Protein AF-A0A7V3D6P1-F1 (afdb_monomer)

Solvent-accessible surface area (backbone atoms only — not comparable to full-atom values): 13421 Å² total; per-residue (Å²): 110,69,69,57,53,63,69,43,57,87,46,72,88,55,83,87,69,84,83,66,60,46,72,56,46,53,63,72,48,73,81,54,63,76,86,50,45,69,58,51,51,50,52,36,54,48,43,64,35,36,67,68,65,96,80,64,100,74,73,74,73,59,71,78,72,65,55,45,61,53,47,33,51,53,51,48,52,32,47,47,63,59,44,69,91,37,98,56,47,48,73,42,71,53,51,77,42,77,76,58,80,91,53,90,90,60,83,78,47,75,49,65,49,51,28,42,34,22,50,78,88,41,55,47,36,39,36,41,58,46,74,52,76,56,78,99,36,92,71,51,69,70,59,52,55,54,51,47,54,49,25,68,73,61,66,25,39,28,35,35,43,37,25,62,31,74,52,74,45,78,48,79,45,72,49,93,89,47,85,35,35,41,31,43,30,30,41,22,76,54,77,61,69,64,64,28,52,53,39,38,50,52,52,20,60,59,65,73,51,76,82,81,64,83,84,76,74,76,81,87,82,85,85,134

Mean predicted aligned error: 11.84 Å

Structure (mmCIF, N/CA/C/O backbone):
data_AF-A0A7V3D6P1-F1
#
_entry.id   AF-A0A7V3D6P1-F1
#
loop_
_atom_site.group_PDB
_atom_site.id
_atom_site.type_symbol
_atom_site.label_atom_id
_atom_site.label_alt_id
_atom_site.label_comp_id
_atom_site.label_asym_id
_atom_site.label_entity_id
_atom_site.label_seq_id
_atom_site.pdbx_PDB_ins_code
_atom_site.Cartn_x
_atom_site.Cartn_y
_atom_site.Cartn_z
_atom_site.occupancy
_atom_site.B_iso_or_equiv
_atom_site.auth_seq_id
_atom_site.auth_comp_id
_atom_site.auth_asym_id
_atom_site.auth_atom_id
_atom_site.pdbx_PDB_model_num
ATOM 1 N N . ARG A 1 1 ? 21.239 -10.918 -24.068 1.00 58.06 1 ARG A N 1
ATOM 2 C CA . ARG A 1 1 ? 22.356 -10.525 -24.970 1.00 58.06 1 ARG A CA 1
ATOM 3 C C . ARG A 1 1 ? 21.959 -10.557 -26.449 1.00 58.06 1 ARG A C 1
ATOM 5 O O . ARG A 1 1 ? 22.141 -9.533 -27.083 1.00 58.06 1 ARG A O 1
ATOM 12 N N . ALA A 1 2 ? 21.394 -11.646 -26.990 1.00 73.62 2 ALA A N 1
ATOM 13 C CA . ALA A 1 2 ? 20.965 -11.701 -28.401 1.00 73.62 2 ALA A CA 1
ATOM 14 C C . ALA A 1 2 ? 19.900 -10.644 -28.762 1.00 73.62 2 ALA A C 1
ATOM 16 O O . ALA A 1 2 ? 20.116 -9.859 -29.675 1.00 73.62 2 ALA A O 1
ATOM 17 N N . ALA A 1 3 ? 18.832 -10.535 -27.962 1.00 77.00 3 ALA A N 1
ATOM 18 C CA . ALA A 1 3 ? 17.776 -9.538 -28.178 1.00 77.00 3 ALA A CA 1
ATOM 19 C C . ALA A 1 3 ? 18.286 -8.082 -28.147 1.00 77.00 3 ALA A C 1
ATOM 21 O O . ALA A 1 3 ? 17.837 -7.254 -28.927 1.00 77.00 3 ALA A O 1
ATOM 22 N N . LEU A 1 4 ? 19.263 -7.779 -27.281 1.00 75.56 4 LEU A N 1
ATOM 23 C CA . LEU A 1 4 ? 19.874 -6.447 -27.214 1.00 75.56 4 LEU A CA 1
ATOM 24 C C . LEU A 1 4 ? 20.686 -6.140 -28.478 1.00 75.56 4 LEU A C 1
ATOM 26 O O . LEU A 1 4 ? 20.602 -5.035 -28.988 1.00 75.56 4 LEU A O 1
ATOM 30 N N . ARG A 1 5 ? 21.446 -7.111 -29.002 1.00 78.00 5 ARG A N 1
ATOM 31 C CA . ARG A 1 5 ? 22.180 -6.922 -30.263 1.00 78.00 5 ARG A CA 1
ATOM 32 C C . ARG A 1 5 ? 21.230 -6.669 -31.427 1.00 78.00 5 ARG A C 1
ATOM 34 O O . ARG A 1 5 ? 21.458 -5.737 -32.179 1.00 78.00 5 ARG A O 1
ATOM 41 N N . GLN A 1 6 ? 20.151 -7.443 -31.515 1.00 82.56 6 GLN A N 1
ATOM 42 C CA . GLN A 1 6 ? 19.133 -7.265 -32.549 1.00 82.56 6 GLN A CA 1
ATOM 43 C C . GLN A 1 6 ? 18.462 -5.885 -32.463 1.00 82.56 6 GLN A C 1
ATOM 45 O O . GLN A 1 6 ? 18.270 -5.229 -33.478 1.00 82.56 6 GLN A O 1
ATOM 50 N N . ALA A 1 7 ? 18.164 -5.406 -31.252 1.00 82.75 7 ALA A N 1
ATOM 51 C CA . ALA A 1 7 ? 17.604 -4.070 -31.047 1.00 82.75 7 ALA A CA 1
ATOM 52 C C . ALA A 1 7 ? 18.584 -2.928 -31.387 1.00 82.75 7 ALA A C 1
ATOM 54 O O . ALA A 1 7 ? 18.141 -1.810 -31.630 1.00 82.75 7 ALA A O 1
ATOM 55 N N . LEU A 1 8 ? 19.896 -3.195 -31.400 1.00 84.31 8 LEU A N 1
ATOM 56 C CA . LEU A 1 8 ? 20.939 -2.216 -31.719 1.00 84.31 8 LEU A CA 1
ATOM 57 C C . LEU A 1 8 ? 21.302 -2.168 -33.211 1.00 84.31 8 LEU A C 1
ATOM 59 O O . LEU A 1 8 ? 21.922 -1.196 -33.631 1.00 84.31 8 LEU A O 1
ATOM 63 N N . GLU A 1 9 ? 20.916 -3.158 -34.023 1.00 86.44 9 GLU A N 1
ATOM 64 C CA . GLU A 1 9 ? 21.215 -3.159 -35.467 1.00 86.44 9 GLU A CA 1
ATOM 65 C C . GLU A 1 9 ? 20.727 -1.902 -36.213 1.00 86.44 9 GLU A C 1
ATOM 67 O O . GLU A 1 9 ? 21.503 -1.345 -36.997 1.00 86.44 9 GLU A O 1
ATOM 72 N N . PRO A 1 10 ? 19.515 -1.372 -35.946 1.00 88.94 10 PRO A N 1
ATOM 73 C CA . PRO A 1 10 ? 19.055 -0.135 -36.580 1.00 88.94 10 PRO A CA 1
ATOM 74 C C . PRO A 1 10 ? 19.874 1.105 -36.190 1.00 88.94 10 PRO A C 1
ATOM 76 O O . PRO A 1 10 ? 19.789 2.132 -36.856 1.00 88.94 10 PRO A O 1
ATOM 79 N N . PHE A 1 11 ? 20.670 1.024 -35.119 1.00 84.12 11 PHE A N 1
ATOM 80 C CA . PHE A 1 11 ? 21.465 2.128 -34.578 1.00 84.12 11 PHE A CA 1
ATOM 81 C C . PHE A 1 11 ? 22.937 2.070 -35.007 1.00 84.12 11 PHE A C 1
ATOM 83 O O . PHE A 1 11 ? 23.758 2.813 -34.481 1.00 84.12 11 PHE A O 1
ATOM 90 N N . THR A 1 12 ? 23.295 1.222 -35.973 1.00 84.69 12 THR A N 1
ATOM 91 C CA . THR A 1 12 ? 24.681 1.079 -36.464 1.00 84.69 12 THR A CA 1
ATOM 92 C C . THR A 1 12 ? 25.271 2.371 -37.036 1.00 84.69 12 THR A C 1
ATOM 94 O O . THR A 1 12 ? 26.476 2.583 -36.930 1.00 84.69 12 THR A O 1
ATOM 97 N N . ALA A 1 13 ? 24.435 3.253 -37.590 1.00 85.69 13 ALA A N 1
ATOM 98 C CA . ALA A 1 13 ? 24.838 4.573 -38.083 1.00 85.69 13 ALA A CA 1
ATOM 99 C C . ALA A 1 13 ? 24.870 5.663 -36.991 1.00 85.69 13 ALA A C 1
ATOM 101 O O . ALA A 1 13 ? 25.228 6.806 -37.273 1.00 85.69 13 ALA A O 1
ATOM 102 N N . VAL A 1 14 ? 24.477 5.341 -35.753 1.00 85.38 14 VAL A N 1
ATOM 103 C CA . VAL A 1 14 ? 24.453 6.291 -34.637 1.00 85.38 14 VAL A CA 1
ATOM 104 C C . VAL A 1 14 ? 25.780 6.238 -33.894 1.00 85.38 14 VAL A C 1
ATOM 106 O O . VAL A 1 14 ? 26.199 5.195 -33.394 1.00 85.38 14 VAL A O 1
ATOM 109 N N . SER A 1 15 ? 26.432 7.392 -33.788 1.00 83.44 15 SER A N 1
ATOM 110 C CA . SER A 1 15 ? 27.678 7.528 -33.040 1.00 83.44 15 SER A CA 1
ATOM 111 C C . SER A 1 15 ? 27.462 7.229 -31.559 1.00 83.44 15 SER A C 1
ATOM 113 O O . SER A 1 15 ? 26.615 7.836 -30.901 1.00 83.44 15 SER A O 1
ATOM 115 N N . LEU A 1 16 ? 28.267 6.316 -31.018 1.00 81.81 16 LEU A N 1
ATOM 116 C CA . LEU A 1 16 ? 28.284 6.037 -29.588 1.00 81.81 16 LEU A CA 1
ATOM 117 C C . LEU A 1 16 ? 28.933 7.208 -28.848 1.00 81.81 16 LEU A C 1
ATOM 119 O O . LEU A 1 16 ? 30.049 7.618 -29.165 1.00 81.81 16 LEU A O 1
ATOM 123 N N . VAL A 1 17 ? 28.238 7.721 -27.838 1.00 80.75 17 VAL A N 1
ATOM 124 C CA . VAL A 1 17 ? 28.741 8.771 -26.947 1.00 80.75 17 VAL A CA 1
ATOM 125 C C . VAL A 1 17 ? 28.977 8.153 -25.567 1.00 80.75 17 VAL A C 1
ATOM 127 O O . VAL A 1 17 ? 28.170 7.318 -25.143 1.00 80.75 17 VAL A O 1
ATOM 130 N N . PRO A 1 18 ? 30.053 8.531 -24.849 1.00 76.44 18 PRO A N 1
ATOM 131 C CA . PRO A 1 18 ? 30.223 8.152 -23.453 1.00 76.44 18 PRO A CA 1
ATOM 132 C C . PRO A 1 18 ? 28.973 8.494 -22.649 1.00 76.44 18 PRO A C 1
ATOM 134 O O . PRO A 1 18 ? 28.426 9.592 -22.769 1.00 76.44 18 PRO A O 1
ATOM 137 N N . LEU A 1 19 ? 28.513 7.534 -21.852 1.00 70.69 19 LEU A N 1
ATOM 138 C CA . LEU A 1 19 ? 27.247 7.657 -21.150 1.00 70.69 19 LEU A CA 1
ATOM 139 C C . LEU A 1 19 ? 27.373 8.759 -20.080 1.00 70.69 19 LEU A C 1
ATOM 141 O O . LEU A 1 19 ? 28.239 8.652 -19.209 1.00 70.69 19 LEU A O 1
ATOM 145 N N . PRO A 1 20 ? 26.591 9.851 -20.169 1.00 70.88 20 PRO A N 1
ATOM 146 C CA . PRO A 1 20 ? 26.711 10.958 -19.234 1.00 70.88 20 PRO A CA 1
ATOM 147 C C . PRO A 1 20 ? 26.057 10.602 -17.886 1.00 70.88 20 PRO A C 1
ATOM 149 O O . PRO A 1 20 ? 25.210 9.707 -17.843 1.00 70.88 20 PRO A O 1
ATOM 152 N N . PRO A 1 21 ? 26.381 11.326 -16.797 1.00 68.62 21 PRO A N 1
ATOM 153 C CA . PRO A 1 21 ? 25.668 11.195 -15.526 1.00 68.62 21 PRO A CA 1
ATOM 154 C C . PRO A 1 21 ? 24.154 11.385 -15.703 1.00 68.62 21 PRO A C 1
ATOM 156 O O . PRO A 1 21 ? 23.725 12.126 -16.597 1.00 68.62 21 PRO A O 1
ATOM 159 N N . ALA A 1 22 ? 23.350 10.755 -14.843 1.00 68.25 22 ALA A N 1
ATOM 160 C CA . ALA A 1 22 ? 21.889 10.733 -14.957 1.00 68.25 22 ALA A CA 1
ATOM 161 C C . ALA A 1 22 ? 21.260 12.133 -15.075 1.00 68.25 22 ALA A C 1
ATOM 163 O O . ALA A 1 22 ? 20.412 12.355 -15.943 1.00 68.25 22 ALA A O 1
ATOM 164 N N . ASP A 1 23 ? 21.755 13.104 -14.304 1.00 68.56 23 ASP A N 1
ATOM 165 C CA . ASP A 1 23 ? 21.298 14.502 -14.334 1.00 68.56 23 ASP A CA 1
ATOM 166 C C . ASP A 1 23 ? 21.472 15.144 -15.717 1.00 68.56 23 ASP A C 1
ATOM 168 O O . ASP A 1 23 ? 20.612 15.870 -16.223 1.00 68.56 23 ASP A O 1
ATOM 172 N N . ARG A 1 24 ? 22.588 14.833 -16.382 1.00 70.50 24 ARG A N 1
ATOM 173 C CA . ARG A 1 24 ? 22.900 15.355 -17.713 1.00 70.50 24 ARG A CA 1
ATOM 174 C C . ARG A 1 24 ? 22.128 14.604 -18.796 1.00 70.50 24 ARG A C 1
ATOM 176 O O . ARG A 1 24 ? 21.730 15.226 -19.778 1.00 70.50 24 ARG A O 1
ATOM 183 N N . LEU A 1 25 ? 21.846 13.310 -18.610 1.00 74.06 25 LEU A N 1
ATOM 184 C CA . LEU A 1 25 ? 20.915 12.585 -19.478 1.00 74.06 25 LEU A CA 1
ATOM 185 C C . LEU A 1 25 ? 19.518 13.211 -19.407 1.00 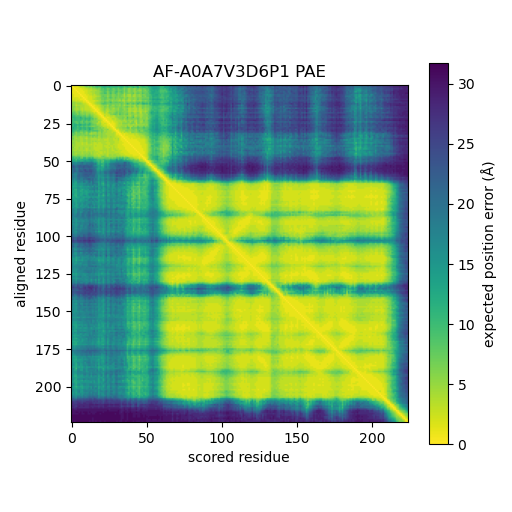74.06 25 LEU A C 1
ATOM 187 O O . LEU A 1 25 ? 18.903 13.405 -20.453 1.00 74.06 25 LEU A O 1
ATOM 191 N N . ALA A 1 26 ? 19.033 13.567 -18.212 1.00 70.44 26 ALA A N 1
ATOM 192 C CA . ALA A 1 26 ? 17.742 14.229 -18.024 1.00 70.44 26 ALA A CA 1
ATOM 193 C C . ALA A 1 26 ? 17.661 15.571 -18.769 1.00 70.44 26 ALA A C 1
ATOM 195 O O . ALA A 1 26 ? 16.695 15.806 -19.493 1.00 70.44 26 ALA A O 1
ATOM 196 N N . ALA A 1 27 ? 18.710 16.393 -18.684 1.00 71.00 27 ALA A N 1
ATOM 197 C CA . ALA A 1 27 ? 18.794 17.653 -19.422 1.00 71.00 27 ALA A CA 1
ATOM 198 C C . ALA A 1 27 ? 18.779 17.456 -20.952 1.00 71.00 27 ALA A C 1
ATOM 200 O O . ALA A 1 27 ? 18.077 18.171 -21.662 1.00 71.00 27 ALA A O 1
ATOM 201 N N . LEU A 1 28 ? 19.502 16.453 -21.466 1.00 69.69 28 LEU A N 1
ATOM 202 C CA . LEU A 1 28 ? 19.558 16.148 -22.904 1.00 69.69 28 LEU A CA 1
ATOM 203 C C . LEU A 1 28 ? 18.241 15.591 -23.459 1.00 69.69 28 LEU A C 1
ATOM 205 O O . LEU A 1 28 ? 17.984 15.677 -24.657 1.00 69.69 28 LEU A O 1
ATOM 209 N N . SER A 1 29 ? 17.403 15.022 -22.596 1.00 71.38 29 SER A N 1
ATOM 210 C CA . SER A 1 29 ? 16.148 14.378 -22.988 1.00 71.38 29 SER A CA 1
ATOM 211 C C . SER A 1 29 ? 14.909 15.258 -22.821 1.00 71.38 29 SER A C 1
ATOM 213 O O . SER A 1 29 ? 13.829 14.854 -23.242 1.00 71.38 29 SER A O 1
ATOM 215 N N . ALA A 1 30 ? 15.050 16.477 -22.292 1.00 74.56 30 ALA A N 1
ATOM 216 C CA . AL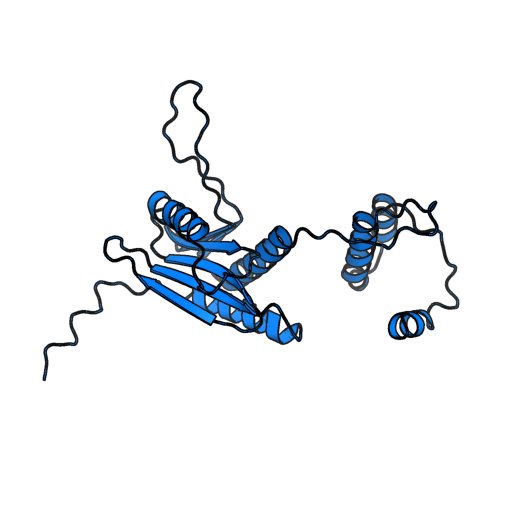A A 1 30 ? 13.940 17.411 -22.088 1.00 74.56 30 ALA A CA 1
ATOM 217 C C . ALA A 1 30 ? 13.212 17.827 -23.388 1.00 74.56 30 ALA A C 1
ATOM 219 O O . ALA A 1 30 ? 12.070 18.270 -23.326 1.00 74.56 30 ALA A O 1
ATOM 220 N N . GLY A 1 31 ? 13.848 17.666 -24.555 1.00 78.69 31 GLY A N 1
ATOM 221 C CA . GLY A 1 31 ? 13.254 17.921 -25.877 1.00 78.69 31 GLY A CA 1
ATOM 222 C C . GLY A 1 31 ? 12.890 16.663 -26.672 1.00 78.6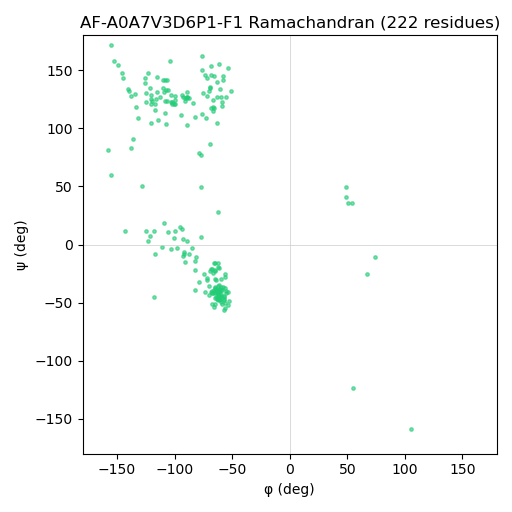9 31 GLY A C 1
ATOM 223 O O . GLY A 1 31 ? 12.647 16.758 -27.872 1.00 78.69 31 GLY A O 1
ATOM 224 N N . SER A 1 32 ? 12.919 15.480 -26.052 1.00 82.69 32 SER A N 1
ATOM 225 C CA . SER A 1 32 ? 12.596 14.227 -26.746 1.00 82.69 32 SER A CA 1
ATOM 226 C C . SER A 1 32 ? 11.083 14.063 -26.942 1.00 82.69 32 SER A C 1
ATOM 228 O O . SER A 1 32 ? 10.312 14.526 -26.098 1.00 82.69 32 SER A O 1
ATOM 230 N N . PRO A 1 33 ? 10.636 13.378 -28.013 1.00 86.81 33 PRO A N 1
ATOM 231 C CA . PRO A 1 33 ? 9.220 13.079 -28.190 1.00 86.81 33 PRO A CA 1
ATOM 232 C C . PRO A 1 33 ? 8.664 12.270 -27.000 1.00 86.81 33 PRO A C 1
ATOM 234 O O . PRO A 1 33 ? 9.392 11.433 -26.448 1.00 86.81 33 PRO A O 1
ATOM 237 N N . PR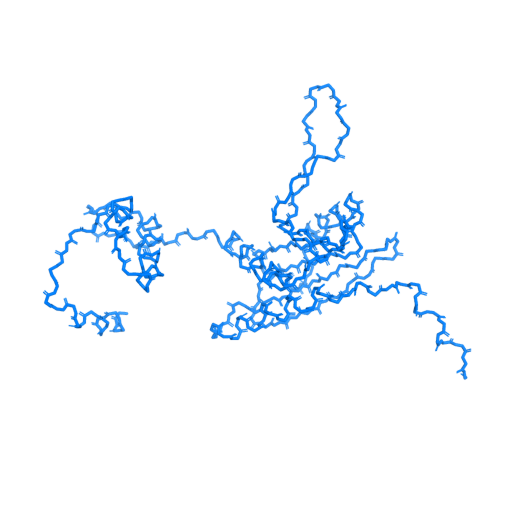O A 1 34 ? 7.395 12.475 -26.592 1.00 80.31 34 PRO A N 1
ATOM 238 C CA . PRO A 1 34 ? 6.811 11.832 -25.410 1.00 80.31 34 PRO A CA 1
ATOM 239 C C . PRO A 1 34 ? 6.885 10.300 -25.429 1.00 80.31 34 PRO A C 1
ATOM 241 O O . PRO A 1 34 ? 6.965 9.663 -24.379 1.00 80.31 34 PRO A O 1
ATOM 244 N N . GLU A 1 35 ? 6.900 9.693 -26.616 1.00 84.00 35 GLU A N 1
ATOM 245 C CA . GLU A 1 35 ? 6.981 8.244 -26.806 1.00 84.00 35 GLU A CA 1
ATOM 246 C C . GLU A 1 35 ? 8.325 7.665 -26.344 1.00 84.00 35 GLU A C 1
ATOM 248 O O . GLU A 1 3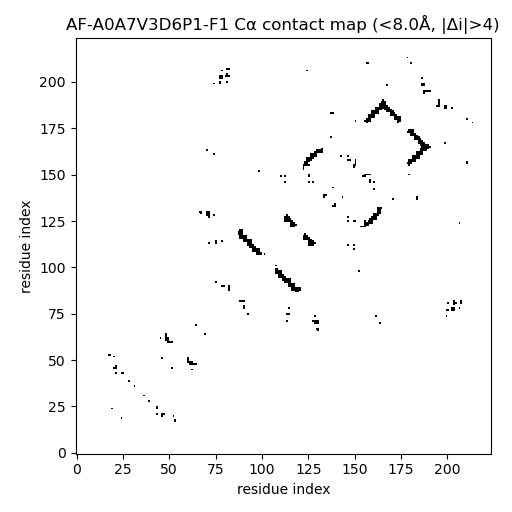5 ? 8.401 6.491 -25.979 1.00 84.00 35 GLU A O 1
ATOM 253 N N . TYR A 1 36 ? 9.384 8.482 -26.316 1.00 79.56 36 TYR A N 1
ATOM 254 C CA . TYR A 1 36 ? 10.703 8.086 -25.821 1.00 79.56 36 TYR A CA 1
ATOM 255 C C . TYR A 1 36 ? 10.808 8.170 -24.299 1.00 79.56 36 TYR A C 1
ATOM 257 O O . TYR A 1 36 ? 11.733 7.590 -23.726 1.00 79.56 36 TYR A O 1
ATOM 265 N N . GLN A 1 37 ? 9.867 8.843 -23.628 1.00 81.00 37 GLN A N 1
ATOM 266 C CA . GLN A 1 37 ? 9.939 9.087 -22.190 1.00 81.00 37 GLN A CA 1
ATOM 267 C C . GLN A 1 37 ? 10.063 7.795 -21.361 1.00 81.00 37 GLN A C 1
ATOM 269 O O . GLN A 1 37 ? 10.964 7.738 -20.527 1.00 81.00 37 GLN A O 1
ATOM 274 N N . PRO A 1 38 ? 9.301 6.711 -21.627 1.00 80.62 38 PRO A N 1
ATOM 275 C CA . PRO A 1 38 ? 9.447 5.460 -20.879 1.00 80.62 38 PRO A CA 1
ATOM 276 C C . PRO A 1 38 ? 10.829 4.810 -21.028 1.00 80.62 38 PRO A C 1
ATOM 278 O O . PRO A 1 38 ? 11.347 4.220 -20.079 1.00 80.62 38 PRO A O 1
ATOM 281 N N . LEU A 1 39 ? 11.438 4.907 -22.216 1.00 81.31 39 LEU A N 1
ATOM 282 C CA . LEU A 1 39 ? 12.774 4.368 -22.470 1.00 81.31 39 LEU A CA 1
ATOM 283 C C . LEU A 1 39 ? 13.848 5.231 -21.802 1.00 81.31 39 LEU A C 1
ATOM 285 O O . LEU A 1 39 ? 14.785 4.700 -21.215 1.00 81.31 39 LEU A O 1
ATOM 289 N N . LEU A 1 40 ? 13.695 6.553 -21.850 1.00 83.19 40 LEU A N 1
ATOM 290 C CA . LEU A 1 40 ? 14.588 7.495 -21.180 1.00 83.19 40 LEU A CA 1
ATOM 291 C C . LEU A 1 40 ? 14.523 7.352 -19.659 1.00 83.19 40 LEU A C 1
ATOM 293 O O . LEU A 1 40 ? 15.565 7.356 -19.010 1.00 83.19 40 LEU A O 1
ATOM 297 N N . ASP A 1 41 ? 13.333 7.150 -19.098 1.00 79.00 41 ASP A N 1
ATOM 298 C CA . ASP A 1 41 ? 13.151 6.874 -17.673 1.00 79.00 41 ASP A CA 1
ATOM 299 C C . ASP A 1 41 ? 13.814 5.555 -17.273 1.00 79.00 41 ASP A C 1
ATOM 301 O O . ASP A 1 41 ? 14.487 5.499 -16.246 1.00 79.00 41 ASP A O 1
ATOM 305 N N . LEU A 1 42 ? 13.711 4.515 -18.111 1.00 78.94 42 LEU A N 1
ATOM 306 C CA . LEU A 1 42 ? 14.443 3.266 -17.905 1.00 78.94 42 LEU A CA 1
ATOM 307 C C . LEU A 1 42 ? 15.962 3.486 -17.953 1.00 78.94 42 LEU A C 1
ATOM 309 O O . LEU A 1 42 ? 16.671 2.981 -17.088 1.00 78.94 42 LEU A O 1
ATOM 313 N N . CYS A 1 43 ? 16.471 4.245 -18.926 1.00 79.25 43 CYS A N 1
ATOM 314 C CA . CYS A 1 43 ? 17.898 4.556 -19.036 1.00 79.25 43 CYS A CA 1
ATOM 315 C C . CYS A 1 43 ? 18.418 5.345 -17.827 1.00 79.25 43 CYS A C 1
ATOM 317 O O . CYS A 1 43 ? 19.493 5.026 -17.328 1.00 79.25 43 CYS A O 1
ATOM 319 N N . ARG A 1 44 ? 17.659 6.333 -17.333 1.00 77.31 44 ARG A N 1
ATOM 320 C CA . ARG A 1 44 ? 17.991 7.093 -16.113 1.00 77.31 44 ARG A CA 1
ATOM 321 C C . ARG A 1 44 ? 18.012 6.190 -14.887 1.00 77.31 44 ARG A C 1
ATOM 323 O O . ARG A 1 44 ? 18.981 6.185 -14.145 1.00 77.31 44 ARG A O 1
ATOM 330 N N . LEU A 1 45 ? 16.986 5.360 -14.733 1.00 74.00 45 LEU A N 1
ATOM 331 C CA . LEU A 1 45 ? 16.872 4.415 -13.628 1.00 74.00 45 LEU A CA 1
ATOM 332 C C . LEU A 1 45 ? 18.012 3.385 -13.631 1.00 74.00 45 LEU A C 1
ATOM 334 O O . LEU A 1 45 ? 18.553 3.059 -12.576 1.00 74.00 45 LEU A O 1
ATOM 338 N N . LEU A 1 46 ? 18.417 2.904 -14.810 1.00 74.31 46 LEU A N 1
ATOM 339 C CA . LEU A 1 46 ? 19.613 2.077 -14.950 1.00 74.31 46 LEU A CA 1
ATOM 340 C C . LEU A 1 46 ? 20.870 2.880 -14.596 1.00 74.31 46 LEU A C 1
ATOM 342 O O . LEU A 1 46 ? 21.685 2.405 -13.825 1.00 74.31 46 LEU A O 1
ATOM 346 N N . LEU A 1 47 ? 21.039 4.102 -15.087 1.00 73.06 47 LEU A N 1
ATOM 347 C CA . LEU A 1 47 ? 22.197 4.929 -14.743 1.00 73.06 47 LEU A CA 1
ATOM 348 C C . LEU A 1 47 ? 22.363 5.152 -13.237 1.00 73.06 47 LEU A C 1
ATOM 350 O O . LEU A 1 47 ? 23.439 4.886 -12.702 1.00 73.06 47 LEU A O 1
ATOM 354 N N . ASP A 1 48 ? 21.289 5.577 -12.572 1.00 68.56 48 ASP A N 1
ATOM 355 C CA . ASP A 1 48 ? 21.268 5.847 -11.135 1.00 68.56 48 ASP A CA 1
ATOM 356 C C . ASP A 1 48 ? 21.596 4.594 -10.329 1.00 68.56 48 ASP A C 1
ATOM 358 O O . ASP A 1 48 ? 22.412 4.617 -9.410 1.00 68.56 48 ASP A O 1
ATOM 362 N N . GLY A 1 49 ? 20.965 3.470 -10.671 1.00 61.34 49 GLY A N 1
ATOM 363 C CA . GLY A 1 49 ? 21.113 2.257 -9.883 1.00 61.34 49 GLY A CA 1
ATOM 364 C C . GLY A 1 49 ? 22.295 1.377 -10.280 1.00 61.34 49 GLY A C 1
ATOM 365 O O . GLY A 1 49 ? 22.573 0.420 -9.566 1.00 61.34 49 GLY A O 1
ATOM 366 N N . LEU A 1 50 ? 22.988 1.661 -11.386 1.00 60.66 50 LEU A N 1
ATOM 367 C CA . LEU A 1 50 ? 24.201 0.941 -11.774 1.00 60.66 50 LEU A CA 1
ATOM 368 C C . LEU A 1 50 ? 25.487 1.606 -11.271 1.00 60.66 50 LEU A C 1
ATOM 370 O O . LEU A 1 50 ? 26.541 0.977 -11.376 1.00 60.66 50 LEU A O 1
ATOM 374 N N . GLY A 1 51 ? 25.412 2.830 -10.726 1.00 55.84 51 GLY A N 1
ATOM 375 C CA . GLY A 1 51 ? 26.574 3.552 -10.192 1.00 55.84 51 GLY A CA 1
ATOM 376 C C . GLY A 1 51 ? 27.729 3.600 -11.193 1.00 55.84 51 GLY A C 1
ATOM 377 O O . GLY A 1 51 ? 28.886 3.412 -10.821 1.00 55.84 51 GLY A O 1
ATOM 378 N N . LEU A 1 52 ? 27.400 3.712 -12.488 1.00 55.88 52 LEU A N 1
ATOM 379 C CA . LEU A 1 52 ? 28.377 3.669 -13.569 1.00 55.88 52 LEU A CA 1
ATOM 380 C C . LEU A 1 52 ? 29.096 5.010 -13.648 1.00 55.88 52 LEU A C 1
ATOM 382 O O . LEU A 1 52 ? 28.870 5.809 -14.553 1.00 55.88 52 LEU A O 1
ATOM 386 N N . ASP A 1 53 ? 30.021 5.218 -12.724 1.00 52.53 53 ASP A N 1
ATOM 387 C CA . ASP A 1 53 ? 31.139 6.114 -12.952 1.00 52.53 53 ASP A CA 1
ATOM 388 C C . ASP A 1 53 ? 31.961 5.426 -14.048 1.00 52.53 53 ASP A C 1
ATOM 390 O O . ASP A 1 53 ? 32.418 4.296 -13.863 1.00 52.53 53 ASP A O 1
ATOM 394 N N . GLY A 1 54 ? 32.063 6.025 -15.236 1.00 52.47 54 GLY A N 1
ATOM 395 C CA . GLY A 1 54 ? 32.588 5.402 -16.464 1.00 52.47 54 GLY A CA 1
ATOM 396 C C . GLY A 1 54 ? 34.061 4.945 -16.448 1.00 52.47 54 GLY A C 1
ATOM 397 O O . GLY A 1 54 ? 34.699 4.938 -17.496 1.00 52.47 54 GLY A O 1
ATOM 398 N N . THR A 1 55 ? 34.627 4.591 -15.294 1.00 52.19 55 THR A N 1
ATOM 399 C CA . THR A 1 55 ? 36.050 4.344 -15.039 1.00 52.19 55 THR A CA 1
ATOM 400 C C . THR A 1 55 ? 36.391 2.912 -14.606 1.00 52.19 55 THR A C 1
ATOM 402 O O . THR A 1 55 ? 37.573 2.581 -14.567 1.00 52.19 55 THR A O 1
ATOM 405 N N . SER A 1 56 ? 35.422 2.026 -14.326 1.00 48.34 56 SER A N 1
ATOM 406 C CA . SER A 1 56 ? 35.718 0.661 -13.839 1.00 48.34 56 SER A CA 1
ATOM 407 C C . SER A 1 56 ? 35.258 -0.467 -14.784 1.00 48.34 56 SER A C 1
ATOM 409 O O . SER A 1 56 ? 34.058 -0.686 -14.945 1.00 48.34 56 SER A O 1
ATOM 411 N N . PRO A 1 57 ? 36.179 -1.277 -15.352 1.00 50.38 57 PRO A N 1
ATOM 412 C CA . PRO A 1 57 ? 35.863 -2.291 -16.367 1.00 50.38 57 PRO A CA 1
ATOM 413 C C . PRO A 1 57 ? 35.227 -3.587 -15.821 1.00 50.38 57 PRO A C 1
ATOM 415 O O . PRO A 1 57 ? 35.082 -4.556 -16.569 1.00 50.38 57 PRO A O 1
ATOM 418 N N . ARG A 1 58 ? 34.882 -3.664 -14.523 1.00 46.53 58 ARG A N 1
ATOM 419 C CA . ARG A 1 58 ? 34.420 -4.911 -13.873 1.00 46.53 58 ARG A CA 1
ATOM 420 C C . ARG A 1 58 ? 33.317 -4.776 -12.818 1.00 46.53 58 ARG A C 1
ATOM 422 O O . ARG A 1 58 ? 33.027 -5.768 -12.150 1.00 46.53 58 ARG A O 1
ATOM 429 N N . SER A 1 59 ? 32.650 -3.634 -12.685 1.00 50.75 59 SER A N 1
ATOM 430 C CA . SER A 1 59 ? 31.447 -3.596 -11.845 1.00 50.75 59 SER A CA 1
ATOM 431 C C . SER A 1 59 ? 30.326 -4.321 -12.577 1.00 50.75 59 SER A C 1
ATOM 433 O O . SER A 1 59 ? 29.842 -3.852 -13.605 1.00 50.75 59 SER A O 1
ATOM 435 N N . GLN A 1 60 ? 29.947 -5.508 -12.094 1.00 51.16 60 GLN A N 1
ATOM 436 C CA . GLN A 1 60 ? 28.699 -6.120 -12.533 1.00 51.16 60 GLN A CA 1
ATOM 437 C C . GLN A 1 60 ? 27.583 -5.131 -12.188 1.00 51.16 60 GLN A C 1
ATOM 439 O O . GLN A 1 60 ? 27.444 -4.791 -11.014 1.00 51.16 60 GLN A O 1
ATOM 444 N N . PRO A 1 61 ? 26.832 -4.634 -13.180 1.00 52.78 61 PRO A N 1
ATOM 445 C CA . PRO A 1 61 ? 25.799 -3.648 -12.935 1.00 52.78 61 PRO A CA 1
ATOM 446 C C . PRO A 1 61 ? 24.722 -4.270 -12.028 1.00 52.78 61 PRO A C 1
ATOM 448 O O . PRO A 1 61 ? 23.951 -5.121 -12.471 1.00 52.78 61 PRO A O 1
ATOM 451 N N . ALA A 1 62 ? 24.708 -3.891 -10.748 1.00 53.59 62 ALA A N 1
ATOM 452 C CA . ALA A 1 62 ? 23.781 -4.402 -9.746 1.00 53.59 62 ALA A CA 1
ATOM 453 C C . ALA A 1 62 ? 22.763 -3.314 -9.402 1.00 53.59 62 ALA A C 1
ATOM 455 O O . ALA A 1 62 ? 23.064 -2.371 -8.684 1.00 53.59 62 ALA A O 1
ATOM 456 N N . PHE A 1 63 ? 21.552 -3.465 -9.929 1.00 57.62 63 PHE A N 1
ATOM 457 C CA . PHE A 1 63 ? 20.447 -2.546 -9.698 1.00 57.62 63 PHE A CA 1
ATOM 458 C C . PHE A 1 63 ? 19.753 -2.876 -8.367 1.00 57.62 63 PHE A C 1
ATOM 460 O O . PHE A 1 63 ? 19.098 -3.916 -8.251 1.00 57.62 63 PHE A O 1
ATOM 467 N N . LEU A 1 64 ? 19.894 -2.016 -7.355 1.00 65.69 64 LEU A N 1
ATOM 468 C CA . LEU A 1 64 ? 19.161 -2.148 -6.092 1.00 65.69 64 LEU A CA 1
ATOM 469 C C . LEU A 1 64 ? 17.829 -1.400 -6.184 1.00 65.69 64 LEU A C 1
ATOM 471 O O . LEU A 1 64 ? 17.773 -0.178 -6.082 1.00 65.69 64 LEU A O 1
ATOM 475 N N . VAL A 1 65 ? 16.742 -2.151 -6.365 1.00 71.12 65 VAL A N 1
ATOM 476 C CA . VAL A 1 65 ? 15.378 -1.615 -6.274 1.00 71.12 65 VAL A CA 1
ATOM 477 C C . VAL A 1 65 ? 14.854 -1.810 -4.875 1.00 71.12 65 VAL A C 1
ATOM 479 O O . VAL A 1 65 ? 14.797 -2.939 -4.384 1.00 71.12 65 VAL A O 1
ATOM 482 N N . ASP A 1 66 ? 14.354 -0.730 -4.289 1.00 82.06 66 ASP A N 1
ATOM 483 C CA . ASP A 1 66 ? 13.435 -0.825 -3.166 1.00 82.06 66 ASP A CA 1
ATOM 484 C C . ASP A 1 66 ? 12.093 -1.397 -3.663 1.00 82.06 66 ASP A C 1
ATOM 486 O O . ASP A 1 66 ? 11.179 -0.683 -4.089 1.00 82.06 66 ASP A O 1
ATOM 490 N N . LEU A 1 67 ? 12.010 -2.731 -3.691 1.00 88.62 67 LEU A N 1
ATOM 491 C CA . LEU A 1 67 ? 10.827 -3.456 -4.155 1.00 88.62 67 LEU A CA 1
ATOM 492 C C . LEU A 1 67 ? 9.613 -3.226 -3.253 1.00 88.62 67 LEU A C 1
ATOM 494 O O . LEU A 1 67 ? 8.484 -3.381 -3.718 1.00 88.62 67 LEU A O 1
ATOM 498 N N . GLU A 1 68 ? 9.832 -2.833 -1.998 1.00 88.81 68 GLU A N 1
ATOM 499 C CA . GLU A 1 68 ? 8.759 -2.454 -1.088 1.00 88.81 68 GLU A CA 1
ATOM 500 C C . GLU A 1 68 ? 8.071 -1.187 -1.592 1.00 88.81 68 GLU A C 1
ATOM 502 O O . GLU A 1 68 ? 6.877 -1.227 -1.895 1.00 88.81 68 GLU A O 1
ATOM 507 N N . ARG A 1 69 ? 8.837 -0.122 -1.854 1.00 89.50 69 ARG A N 1
ATOM 508 C CA . ARG A 1 69 ? 8.304 1.126 -2.429 1.00 89.50 69 ARG A CA 1
ATOM 509 C C . ARG A 1 69 ? 7.689 0.944 -3.811 1.00 89.50 69 ARG A C 1
ATOM 511 O O . ARG A 1 69 ? 6.669 1.562 -4.119 1.00 89.50 69 ARG A O 1
ATOM 518 N N . VAL A 1 70 ? 8.295 0.122 -4.670 1.00 91.75 70 VAL A N 1
ATOM 519 C CA . VAL A 1 70 ? 7.741 -0.148 -6.009 1.00 91.75 70 VAL A CA 1
ATOM 520 C C . VAL A 1 70 ? 6.390 -0.845 -5.902 1.00 91.75 70 VAL A C 1
ATOM 522 O O . VAL A 1 70 ? 5.445 -0.468 -6.597 1.00 91.75 70 VAL A O 1
ATOM 525 N N . PHE A 1 71 ? 6.281 -1.845 -5.031 1.00 95.06 71 PHE A N 1
ATOM 526 C CA . PHE A 1 71 ? 5.034 -2.571 -4.844 1.00 95.06 71 PHE A CA 1
ATOM 527 C C . PHE A 1 71 ? 3.951 -1.704 -4.201 1.00 95.06 71 PHE A C 1
ATOM 529 O O . PHE A 1 71 ? 2.807 -1.738 -4.654 1.00 95.06 71 PHE A O 1
ATOM 536 N N . GLU A 1 72 ? 4.316 -0.888 -3.215 1.00 95.81 72 GLU A N 1
ATOM 537 C CA . GLU A 1 72 ? 3.423 0.090 -2.601 1.00 95.81 72 GLU A CA 1
ATOM 538 C C . GLU A 1 72 ? 2.846 1.040 -3.657 1.00 95.81 72 GLU A C 1
ATOM 540 O O . GLU A 1 72 ? 1.631 1.097 -3.849 1.00 95.81 72 GLU A O 1
ATOM 545 N N . ARG A 1 73 ? 3.706 1.694 -4.450 1.00 95.19 73 ARG A N 1
ATOM 546 C CA . ARG A 1 73 ? 3.276 2.583 -5.541 1.00 95.19 73 ARG A CA 1
ATOM 547 C C . ARG A 1 73 ? 2.415 1.869 -6.576 1.00 95.19 73 ARG A C 1
ATOM 549 O O . ARG A 1 73 ? 1.451 2.455 -7.070 1.00 95.19 73 ARG A O 1
ATOM 556 N N . TYR A 1 74 ? 2.739 0.621 -6.909 1.00 95.25 74 TYR A N 1
ATOM 557 C CA . TYR A 1 74 ? 1.961 -0.189 -7.845 1.00 95.25 74 TYR A CA 1
ATOM 558 C C . TYR A 1 74 ? 0.534 -0.431 -7.338 1.00 95.25 74 TYR A C 1
ATOM 560 O O . TYR A 1 74 ? -0.431 -0.212 -8.075 1.00 95.25 74 TYR A O 1
ATOM 568 N N . VAL A 1 75 ? 0.390 -0.827 -6.070 1.00 97.38 75 VAL A N 1
ATOM 569 C CA . VAL A 1 75 ? -0.916 -1.023 -5.430 1.00 97.38 75 VAL A CA 1
ATOM 570 C C . VAL A 1 75 ? -1.662 0.304 -5.336 1.00 97.38 75 VAL A C 1
ATOM 572 O O . VAL A 1 75 ? -2.794 0.383 -5.812 1.00 97.38 75 VAL A O 1
ATOM 575 N N . THR A 1 76 ? -1.021 1.347 -4.810 1.00 96.69 76 THR A N 1
ATOM 576 C CA . THR A 1 76 ? -1.579 2.697 -4.670 1.00 96.69 76 THR A CA 1
ATOM 577 C C . THR A 1 76 ? -2.121 3.223 -5.992 1.00 96.69 76 THR A C 1
ATOM 579 O O . THR A 1 76 ? -3.280 3.621 -6.059 1.00 96.69 76 THR A O 1
ATOM 582 N N . THR A 1 77 ? -1.342 3.126 -7.072 1.00 95.06 77 THR A N 1
ATOM 583 C CA . THR A 1 77 ? -1.772 3.546 -8.415 1.00 95.06 77 THR A CA 1
ATOM 584 C C . THR A 1 77 ? -3.039 2.812 -8.847 1.00 95.06 77 THR A C 1
ATOM 586 O O . THR A 1 77 ? -3.986 3.435 -9.323 1.00 95.06 77 THR A O 1
ATOM 589 N N . GLY A 1 78 ? -3.095 1.495 -8.637 1.00 95.25 78 GLY A N 1
ATOM 590 C CA . GLY A 1 78 ? -4.274 0.700 -8.968 1.00 95.25 78 GLY A CA 1
ATOM 591 C C . GLY A 1 78 ? -5.509 1.051 -8.144 1.00 95.25 78 GLY A C 1
ATOM 592 O O . GLY A 1 78 ? -6.618 1.050 -8.680 1.00 95.25 78 GLY A O 1
ATOM 593 N N . VAL A 1 79 ? -5.336 1.367 -6.857 1.00 95.75 79 VAL A N 1
ATOM 594 C CA . VAL A 1 79 ? -6.436 1.823 -5.997 1.00 95.75 79 VAL A CA 1
ATOM 595 C C . VAL A 1 79 ? -6.930 3.191 -6.459 1.00 95.75 79 VAL A C 1
ATOM 597 O O . VAL A 1 79 ? -8.121 3.331 -6.723 1.00 95.75 79 VAL A O 1
ATOM 600 N N . THR A 1 80 ? -6.038 4.165 -6.644 1.00 95.06 80 THR A N 1
ATOM 601 C CA . THR A 1 80 ? -6.389 5.516 -7.104 1.00 95.06 80 THR A CA 1
ATOM 602 C C . THR A 1 80 ? -7.126 5.481 -8.442 1.00 95.06 80 THR A C 1
ATOM 604 O O . THR A 1 80 ? -8.208 6.050 -8.568 1.00 95.06 80 THR A O 1
ATOM 607 N N . GLN A 1 81 ? -6.616 4.731 -9.424 1.00 94.06 81 GLN A N 1
ATOM 608 C CA . GLN A 1 81 ? -7.264 4.583 -10.732 1.00 94.06 81 GLN A CA 1
ATOM 609 C C . GLN A 1 81 ? -8.661 3.957 -10.639 1.00 94.06 81 GLN A C 1
ATOM 611 O O . GLN A 1 81 ? -9.560 4.334 -11.386 1.00 94.06 81 GLN A O 1
ATOM 616 N N . ALA A 1 82 ? -8.878 3.021 -9.712 1.00 92.88 82 ALA A N 1
ATOM 617 C CA . ALA A 1 82 ? -10.172 2.363 -9.554 1.00 92.88 82 ALA A CA 1
ATOM 618 C C . ALA A 1 82 ? -11.281 3.287 -9.024 1.00 92.88 82 ALA A C 1
ATOM 620 O O . ALA A 1 82 ? -12.464 2.980 -9.205 1.00 92.88 82 ALA A O 1
ATOM 621 N N . PHE A 1 83 ? -10.908 4.391 -8.374 1.00 92.75 83 PHE A N 1
ATOM 622 C CA . PHE A 1 83 ? -11.829 5.385 -7.823 1.00 92.75 83 PHE A CA 1
ATOM 623 C C . PHE A 1 83 ? -11.795 6.732 -8.558 1.00 92.75 83 PHE A C 1
ATOM 625 O O . PHE A 1 83 ? -12.620 7.585 -8.254 1.00 92.75 83 PHE A O 1
ATOM 632 N N . ALA A 1 84 ? -10.929 6.900 -9.563 1.00 90.81 84 ALA A N 1
ATOM 633 C CA . ALA A 1 84 ? -10.732 8.162 -10.281 1.00 90.81 84 ALA A CA 1
ATOM 634 C C . ALA A 1 84 ? -12.008 8.749 -10.917 1.00 90.81 84 ALA A C 1
ATOM 636 O O . ALA A 1 84 ? -12.091 9.953 -11.114 1.00 90.81 84 ALA A O 1
ATOM 637 N N . THR A 1 85 ? -13.009 7.921 -11.233 1.00 88.88 85 THR A N 1
ATOM 638 C CA . THR A 1 85 ? -14.269 8.358 -11.866 1.00 88.88 85 THR A CA 1
ATOM 639 C C . THR A 1 85 ? -15.406 8.610 -10.867 1.00 88.88 85 THR A C 1
ATOM 641 O O . THR A 1 85 ? -16.572 8.544 -11.250 1.00 88.88 85 THR A O 1
ATOM 644 N N . SER A 1 86 ? -15.119 8.716 -9.570 1.00 88.44 86 SER A N 1
ATOM 645 C CA . SER A 1 86 ? -16.139 8.767 -8.521 1.00 88.44 86 SER A CA 1
ATOM 646 C C . SER A 1 86 ? -16.049 10.055 -7.714 1.00 88.44 86 SER A C 1
ATOM 648 O O . SER A 1 86 ? -15.260 10.127 -6.781 1.00 88.44 86 SER A O 1
ATOM 650 N N . ASP A 1 87 ? -16.964 10.993 -7.950 1.00 88.31 87 ASP A N 1
ATOM 651 C CA . ASP A 1 87 ? -16.996 12.293 -7.251 1.00 88.31 87 ASP A CA 1
ATOM 652 C C . ASP A 1 87 ? -17.306 12.184 -5.747 1.00 88.31 87 ASP A C 1
ATOM 654 O O . ASP A 1 87 ? -17.100 13.112 -4.972 1.00 88.31 87 ASP A O 1
ATOM 658 N N . LEU A 1 88 ? -17.822 11.032 -5.310 1.00 90.62 88 LEU A N 1
ATOM 659 C CA . LEU A 1 88 ? -18.161 10.764 -3.910 1.00 90.62 88 LEU A CA 1
ATOM 660 C C . LEU A 1 88 ? -17.025 10.105 -3.120 1.00 90.62 88 LEU A C 1
ATOM 662 O O . LEU A 1 88 ? -17.193 9.874 -1.918 1.00 90.62 88 LEU A O 1
ATOM 666 N N . VAL A 1 89 ? -15.927 9.730 -3.783 1.00 93.44 89 VAL A N 1
ATOM 667 C CA . VAL A 1 89 ? -14.834 8.971 -3.170 1.00 93.44 89 VAL A CA 1
ATOM 668 C C . VAL A 1 89 ? -13.534 9.745 -3.265 1.00 93.44 89 VAL A C 1
ATOM 670 O O . VAL A 1 89 ? -13.115 10.146 -4.341 1.00 93.44 89 VAL A O 1
ATOM 673 N N . GLU A 1 90 ? -12.869 9.878 -2.126 1.00 94.38 90 GLU A N 1
ATOM 674 C CA . GLU A 1 90 ? -11.542 10.463 -2.015 1.00 94.38 90 GLU A CA 1
ATOM 675 C C . GLU A 1 90 ? -10.540 9.357 -1.672 1.00 94.38 90 GLU A C 1
ATOM 677 O O . GLU A 1 90 ? -10.805 8.501 -0.820 1.00 94.38 90 GLU A O 1
ATOM 682 N N . VAL A 1 91 ? -9.402 9.356 -2.364 1.00 96.44 91 VAL A N 1
ATOM 683 C CA . VAL A 1 91 ? -8.295 8.431 -2.119 1.00 96.44 91 VAL A CA 1
ATOM 684 C C . VAL A 1 91 ? -7.109 9.242 -1.619 1.00 96.44 91 VAL A C 1
ATOM 686 O O . VAL A 1 91 ? -6.469 9.952 -2.388 1.00 96.44 91 VAL A O 1
ATOM 689 N N . GLU A 1 92 ? -6.809 9.121 -0.331 1.00 96.62 92 GLU A N 1
ATOM 690 C CA . GLU A 1 92 ? -5.627 9.724 0.274 1.00 96.62 92 GLU A CA 1
ATOM 691 C C . GLU A 1 92 ? -4.450 8.754 0.177 1.00 96.62 92 GLU A C 1
ATOM 693 O O . GLU A 1 92 ? -4.540 7.605 0.620 1.00 96.62 92 GLU A O 1
ATOM 698 N N . VAL A 1 93 ? -3.335 9.228 -0.376 1.00 96.69 93 VAL A N 1
ATOM 699 C CA . VAL A 1 93 ? -2.095 8.457 -0.505 1.00 96.69 93 VAL A CA 1
ATOM 700 C C . VAL A 1 93 ? -1.137 8.843 0.612 1.00 96.69 93 VAL A C 1
ATOM 702 O O . VAL A 1 93 ? -0.797 10.013 0.768 1.00 96.69 93 VAL A O 1
ATOM 705 N N . GLN A 1 94 ? -0.693 7.845 1.374 1.00 94.62 94 GLN A N 1
ATOM 706 C CA . GLN A 1 94 ? 0.225 7.987 2.499 1.00 94.62 94 GLN A CA 1
ATOM 707 C C . GLN A 1 94 ? -0.136 9.098 3.520 1.00 94.62 94 GLN A C 1
ATOM 709 O O . GLN A 1 94 ? 0.777 9.799 3.986 1.00 94.62 94 GLN A O 1
ATOM 714 N N . PRO A 1 95 ? -1.421 9.296 3.891 1.00 95.25 95 PRO A N 1
ATOM 715 C CA . PRO A 1 95 ? -1.806 10.359 4.816 1.00 95.25 95 PRO A CA 1
ATOM 716 C C . PRO A 1 95 ? -1.172 10.151 6.192 1.00 95.25 95 PRO A C 1
ATOM 718 O O . PRO A 1 95 ? -1.103 9.031 6.688 1.00 95.25 95 PRO A O 1
ATOM 721 N N . THR A 1 96 ? -0.714 11.231 6.825 1.00 95.31 96 THR A N 1
ATOM 722 C CA . THR A 1 96 ? -0.093 11.171 8.156 1.00 95.31 96 THR A CA 1
ATOM 723 C C . THR A 1 96 ? -1.043 11.724 9.209 1.00 95.31 96 THR A C 1
ATOM 725 O O . THR A 1 96 ? -1.453 12.879 9.137 1.00 95.31 96 THR A O 1
ATOM 728 N N . TYR A 1 97 ? -1.344 10.910 10.217 1.00 92.38 97 TYR A N 1
ATOM 729 C CA . TYR A 1 97 ? -2.230 11.248 11.325 1.00 92.38 97 TYR A CA 1
ATOM 730 C C . TYR A 1 97 ? -1.457 11.269 12.641 1.00 92.38 97 TYR A C 1
ATOM 732 O O . TYR A 1 97 ? -0.748 10.313 12.945 1.00 92.38 97 TYR A O 1
ATOM 740 N N . VAL A 1 98 ? -1.615 12.329 13.434 1.00 92.81 98 VAL A N 1
ATOM 741 C CA . VAL A 1 98 ? -1.159 12.373 14.833 1.00 92.81 98 VAL A CA 1
ATOM 742 C C . VAL A 1 98 ? -2.283 11.846 15.717 1.00 92.81 98 VAL A C 1
ATOM 744 O O . VAL A 1 98 ? -3.414 12.314 15.601 1.00 92.81 98 VAL A O 1
ATOM 747 N N . VAL A 1 99 ? -1.991 10.857 16.565 1.00 91.38 99 VAL A N 1
ATOM 748 C CA . VAL A 1 99 ? -3.040 10.077 17.258 1.00 91.38 99 VAL A CA 1
ATOM 749 C C . VAL A 1 99 ? -2.944 10.088 18.782 1.00 91.38 99 VAL A C 1
ATOM 751 O O . VAL A 1 99 ? -3.739 9.446 19.463 1.00 91.38 99 VAL A O 1
ATOM 754 N N . ASN A 1 100 ? -1.989 10.829 19.331 1.00 90.69 100 ASN A N 1
ATOM 755 C CA . ASN A 1 100 ? -1.883 11.119 20.755 1.00 90.69 100 ASN A CA 1
ATOM 756 C C . ASN A 1 100 ? -2.347 12.548 21.050 1.00 90.69 100 ASN A C 1
ATOM 758 O O . ASN A 1 100 ? -2.306 13.430 20.192 1.00 90.69 100 ASN A O 1
ATOM 762 N N . GLN A 1 101 ? -2.727 12.790 22.302 1.00 90.94 101 GLN A N 1
ATOM 763 C CA . GLN A 1 101 ? -2.886 14.152 22.794 1.00 90.94 101 GLN A CA 1
ATOM 764 C C . GLN A 1 101 ? -1.502 14.805 22.962 1.00 90.94 101 GLN A C 1
ATOM 766 O O . GLN A 1 101 ? -0.553 14.116 23.358 1.00 90.94 101 GLN A O 1
ATOM 771 N N . PRO A 1 102 ? -1.361 16.110 22.675 1.00 87.44 102 PRO A N 1
ATOM 772 C CA . PRO A 1 102 ? -0.135 16.839 22.969 1.00 87.44 102 PRO A CA 1
ATOM 773 C C . PRO A 1 102 ? 0.169 16.795 24.471 1.00 87.44 102 PRO A C 1
ATOM 775 O O . PRO A 1 102 ? -0.675 17.160 25.287 1.00 87.44 102 PRO A O 1
ATOM 778 N N . ALA A 1 103 ? 1.377 16.371 24.835 1.00 87.50 103 ALA A N 1
ATOM 779 C CA . ALA A 1 103 ? 1.819 16.294 26.225 1.00 87.50 103 ALA A CA 1
ATOM 780 C C . ALA A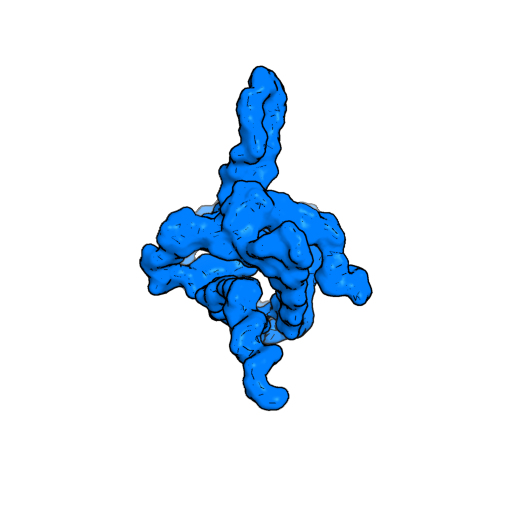 1 103 ? 3.251 16.836 26.353 1.00 87.50 103 ALA A C 1
ATOM 782 O O . ALA A 1 103 ? 4.236 16.115 26.195 1.00 87.50 103 ALA A O 1
ATOM 783 N N . GLY A 1 104 ? 3.374 18.140 26.620 1.00 87.00 104 GLY A N 1
ATOM 784 C CA . GLY A 1 104 ? 4.666 18.807 26.806 1.00 87.00 104 GLY A CA 1
ATOM 785 C C . GLY A 1 104 ? 5.624 18.598 25.625 1.00 87.00 104 GLY A C 1
ATOM 786 O O . GLY A 1 104 ? 5.291 18.921 24.489 1.00 87.00 104 GLY A O 1
ATOM 787 N N . LYS A 1 105 ? 6.820 18.060 25.904 1.00 89.12 105 LYS A N 1
ATOM 788 C CA . LYS A 1 105 ? 7.863 17.754 24.902 1.00 89.12 105 LYS A CA 1
ATOM 789 C C . LYS A 1 105 ? 7.813 16.308 24.374 1.00 89.12 105 LYS A C 1
ATOM 791 O O . LYS A 1 105 ? 8.785 15.850 23.777 1.00 89.12 105 LYS A O 1
ATOM 796 N N . GLN A 1 106 ? 6.736 15.562 24.626 1.00 92.31 106 GLN A N 1
ATOM 797 C CA . GLN A 1 106 ? 6.622 14.173 24.180 1.00 92.31 106 GLN A CA 1
ATOM 798 C C . GLN A 1 106 ? 6.472 14.092 22.647 1.00 92.31 106 GLN A C 1
ATOM 800 O O . GLN A 1 106 ? 5.680 14.848 22.078 1.00 92.31 106 GLN A O 1
ATOM 805 N N . PRO A 1 107 ? 7.192 13.181 21.962 1.00 91.12 107 PRO A N 1
ATOM 806 C CA . PRO A 1 107 ? 7.018 12.972 20.530 1.00 91.12 107 PRO A CA 1
ATOM 807 C C . PRO A 1 107 ? 5.631 12.407 20.210 1.00 91.12 107 PRO A C 1
ATOM 809 O O . PRO A 1 107 ? 5.079 11.592 20.952 1.00 91.12 107 PRO A O 1
ATOM 812 N N . ASN A 1 108 ? 5.090 12.831 19.069 1.00 93.31 108 ASN A N 1
ATOM 813 C CA . ASN A 1 108 ? 3.792 12.381 18.595 1.00 93.31 108 ASN A CA 1
ATOM 814 C C . ASN A 1 108 ? 3.844 10.943 18.064 1.00 93.31 108 ASN A C 1
ATOM 816 O O . ASN A 1 108 ? 4.814 10.513 17.440 1.00 93.31 108 ASN A O 1
ATOM 820 N N . ILE A 1 109 ? 2.753 10.214 18.274 1.00 91.44 109 ILE A N 1
ATOM 821 C CA . ILE A 1 109 ? 2.487 8.932 17.636 1.00 91.44 109 ILE A CA 1
ATOM 822 C C . ILE A 1 109 ? 1.870 9.232 16.274 1.00 91.44 109 ILE A C 1
ATOM 824 O O . ILE A 1 109 ? 0.821 9.876 16.183 1.00 91.44 109 ILE A O 1
ATOM 828 N N . HIS A 1 110 ? 2.523 8.744 15.222 1.00 93.00 110 HIS A N 1
ATOM 829 C CA . HIS A 1 110 ? 2.081 8.918 13.847 1.00 93.00 110 HIS A CA 1
ATOM 830 C C . HIS A 1 110 ? 1.526 7.611 13.282 1.00 93.00 110 HIS A C 1
ATOM 832 O O . HIS A 1 110 ? 2.170 6.566 13.376 1.00 93.00 110 HIS A O 1
ATOM 838 N N . LEU A 1 111 ? 0.360 7.681 12.643 1.00 93.31 111 LEU A N 1
ATOM 839 C CA . LEU A 1 111 ? -0.157 6.615 11.788 1.00 93.31 111 LEU A CA 1
ATOM 840 C C . LEU A 1 111 ? -0.113 7.062 10.334 1.00 93.31 111 LEU A C 1
ATOM 842 O O . LEU A 1 111 ? -0.575 8.155 10.003 1.00 93.31 111 LEU A O 1
ATOM 846 N N . ARG A 1 112 ? 0.432 6.199 9.476 1.00 95.75 112 ARG A N 1
ATOM 847 C CA . ARG A 1 112 ? 0.573 6.462 8.046 1.00 95.75 112 ARG A CA 1
ATOM 848 C C . ARG A 1 112 ? 0.225 5.218 7.226 1.00 95.75 112 ARG A C 1
ATOM 850 O O . ARG A 1 112 ? 1.127 4.446 6.910 1.00 95.75 112 ARG A O 1
ATOM 857 N N . PRO A 1 113 ? -1.064 4.962 6.943 1.00 96.00 113 PRO A N 1
ATOM 858 C CA . PRO A 1 113 ? -1.431 3.908 6.004 1.00 96.00 113 PRO A CA 1
ATOM 859 C C . PRO A 1 113 ? -1.005 4.285 4.581 1.00 96.00 113 PRO A C 1
ATOM 861 O O . PRO A 1 113 ? -0.960 5.470 4.259 1.00 96.00 113 PRO A O 1
ATOM 864 N N . ASP A 1 114 ? -0.767 3.300 3.714 1.00 96.88 114 ASP A N 1
ATOM 865 C CA . ASP A 1 114 ? -0.377 3.568 2.320 1.00 96.88 114 ASP A CA 1
ATOM 866 C C . ASP A 1 114 ? -1.511 4.226 1.534 1.00 96.88 114 ASP A C 1
ATOM 868 O O . ASP A 1 114 ? -1.287 5.167 0.771 1.00 96.88 114 ASP A O 1
ATOM 872 N N . VAL A 1 115 ? -2.745 3.750 1.740 1.00 97.69 115 VAL A N 1
ATOM 873 C CA . VAL A 1 115 ? -3.942 4.340 1.139 1.00 97.69 115 VAL A CA 1
ATOM 874 C C . VAL A 1 115 ? -5.106 4.345 2.122 1.00 97.69 115 VAL A C 1
ATOM 876 O O . VAL A 1 115 ? -5.445 3.319 2.721 1.00 97.69 115 VAL A O 1
ATOM 879 N N . LEU A 1 116 ? -5.787 5.486 2.216 1.00 97.44 116 LEU A N 1
ATOM 880 C CA . LEU A 1 116 ? -7.084 5.610 2.869 1.00 97.44 116 LEU A CA 1
ATOM 881 C C . LEU A 1 116 ? -8.146 6.010 1.843 1.00 97.44 116 LEU A C 1
ATOM 883 O O . LEU A 1 116 ? -8.025 7.023 1.165 1.00 97.44 116 LEU A O 1
ATOM 887 N N . VAL A 1 117 ? -9.215 5.222 1.752 1.00 96.12 117 VAL A N 1
ATOM 888 C CA . VAL A 1 117 ? -10.369 5.522 0.901 1.00 96.12 117 VAL A CA 1
ATOM 889 C C . VAL A 1 117 ? -11.500 6.063 1.765 1.00 96.12 117 VAL A C 1
ATOM 891 O O . VAL A 1 117 ? -11.976 5.379 2.682 1.00 96.12 117 VAL A O 1
ATOM 894 N N . ARG A 1 118 ? -11.970 7.268 1.442 1.00 94.88 118 ARG A N 1
ATOM 895 C CA . ARG A 1 118 ? -13.133 7.907 2.059 1.00 94.88 118 ARG A CA 1
ATOM 896 C C . ARG A 1 118 ? -14.301 7.938 1.093 1.00 94.88 118 ARG A C 1
ATOM 898 O O . ARG A 1 118 ? -14.132 8.208 -0.084 1.00 94.88 118 ARG A O 1
ATOM 905 N N . HIS A 1 119 ? -15.504 7.720 1.603 1.00 92.75 119 HIS A N 1
ATOM 906 C CA . HIS A 1 119 ? -16.737 7.946 0.855 1.00 92.75 119 HIS A CA 1
ATOM 907 C C . HIS A 1 119 ? -17.538 9.041 1.553 1.00 92.75 119 HIS A C 1
ATOM 909 O O . HIS A 1 119 ? -17.897 8.883 2.724 1.00 92.75 119 HIS A O 1
ATOM 915 N N . ARG A 1 120 ? -17.821 10.144 0.850 1.00 91.50 120 ARG A N 1
ATOM 916 C CA . ARG A 1 120 ? -18.485 11.341 1.405 1.00 91.50 120 ARG A CA 1
ATOM 917 C C . ARG A 1 120 ? -17.830 11.801 2.719 1.00 91.50 120 ARG A C 1
ATOM 919 O O . ARG A 1 120 ? -18.496 11.922 3.746 1.00 91.50 120 ARG A O 1
ATOM 926 N N . GLY A 1 121 ? -16.500 11.932 2.708 1.00 91.00 121 GLY A N 1
ATOM 927 C CA . GLY A 1 121 ? -15.678 12.334 3.860 1.00 91.00 121 GLY A CA 1
ATOM 928 C C . GLY A 1 121 ? -15.482 11.269 4.950 1.00 91.00 121 GLY A C 1
ATOM 929 O O . GLY A 1 121 ? -14.626 11.431 5.821 1.00 91.00 121 GLY A O 1
ATOM 930 N N . ARG A 1 122 ? -16.218 10.150 4.915 1.00 92.62 122 ARG A N 1
ATOM 931 C CA . ARG A 1 122 ? -16.127 9.091 5.933 1.00 92.62 122 ARG A CA 1
ATOM 932 C C . ARG A 1 122 ? -15.093 8.030 5.543 1.00 92.62 122 ARG A C 1
ATOM 934 O O . ARG A 1 122 ? -15.254 7.449 4.467 1.00 92.62 122 ARG A O 1
ATOM 941 N N . PRO A 1 123 ? -14.103 7.707 6.397 1.00 93.56 123 PRO A N 1
ATOM 942 C CA . PRO A 1 123 ? -13.180 6.595 6.173 1.00 93.56 123 PRO A CA 1
ATOM 943 C C . PRO A 1 123 ? -13.934 5.279 5.953 1.00 93.56 123 PRO A C 1
ATOM 945 O O . PRO A 1 123 ? -14.793 4.909 6.752 1.00 93.56 123 PRO A O 1
ATOM 948 N N . GLN A 1 124 ? -13.644 4.576 4.858 1.00 93.25 124 GLN A N 1
ATOM 949 C CA . GLN A 1 124 ? -14.306 3.310 4.514 1.00 93.25 124 GLN A CA 1
ATOM 950 C C . GLN A 1 124 ? -13.336 2.143 4.470 1.00 93.25 124 GLN A C 1
ATOM 952 O O . GLN A 1 124 ? -13.653 1.063 4.973 1.00 93.25 124 GLN A O 1
ATOM 957 N N . VAL A 1 125 ? -12.177 2.345 3.842 1.00 95.94 125 VAL A N 1
ATOM 958 C CA . VAL A 1 125 ? -11.209 1.277 3.603 1.00 95.94 125 VAL A CA 1
ATOM 959 C C . VAL A 1 125 ? -9.803 1.799 3.824 1.00 95.94 125 VAL A C 1
ATOM 961 O O . VAL A 1 125 ? -9.444 2.836 3.277 1.00 95.94 125 VAL A O 1
ATOM 964 N N . VAL A 1 126 ? -9.008 1.052 4.582 1.00 97.19 126 VAL A N 1
ATOM 965 C CA . VAL A 1 126 ? -7.561 1.249 4.670 1.00 97.19 126 VAL A CA 1
ATOM 966 C C . VAL A 1 126 ? -6.869 0.136 3.894 1.00 97.19 126 VAL A C 1
ATOM 968 O O . VAL A 1 126 ? -7.247 -1.033 4.017 1.00 97.19 126 VAL A O 1
ATOM 971 N N . VAL A 1 127 ? -5.893 0.496 3.066 1.00 97.69 127 VAL A N 1
ATOM 972 C CA . VAL A 1 127 ? -5.082 -0.446 2.290 1.00 97.69 127 VAL A CA 1
ATOM 973 C C . VAL A 1 127 ? -3.622 -0.253 2.669 1.00 97.69 127 VAL A C 1
ATOM 975 O O . VAL A 1 127 ? -3.150 0.877 2.766 1.00 97.69 127 VAL A O 1
ATOM 978 N N . ASP A 1 128 ? -2.929 -1.364 2.881 1.00 96.50 128 ASP A N 1
ATOM 979 C CA . ASP A 1 128 ? -1.504 -1.393 3.190 1.00 96.50 128 ASP A CA 1
ATOM 980 C C . ASP A 1 128 ? -0.856 -2.535 2.387 1.00 96.50 128 ASP A C 1
ATOM 982 O O . ASP A 1 128 ? -1.371 -3.661 2.330 1.00 96.50 128 ASP A O 1
ATOM 986 N N . ALA A 1 129 ? 0.208 -2.212 1.663 1.00 96.12 129 ALA A N 1
ATOM 987 C CA . ALA A 1 129 ? 0.888 -3.074 0.717 1.00 96.12 129 ALA A CA 1
ATOM 988 C C . ALA A 1 129 ? 2.245 -3.494 1.283 1.00 96.12 129 ALA A C 1
ATOM 990 O O . ALA A 1 129 ? 3.103 -2.672 1.577 1.00 96.12 129 ALA A O 1
ATOM 991 N N . LYS A 1 130 ? 2.478 -4.803 1.382 1.00 93.50 130 LYS A N 1
ATOM 992 C CA . LYS A 1 130 ? 3.718 -5.352 1.938 1.00 93.50 130 LYS A CA 1
ATOM 993 C C . LYS A 1 130 ? 4.440 -6.223 0.924 1.00 93.50 130 LYS A C 1
ATOM 995 O O . LYS A 1 130 ? 3.921 -7.261 0.502 1.00 93.50 130 LYS A O 1
ATOM 1000 N N . TRP A 1 131 ? 5.680 -5.867 0.590 1.00 92.38 131 TRP A N 1
ATOM 1001 C CA . TRP A 1 131 ? 6.545 -6.709 -0.238 1.00 92.38 131 TRP A CA 1
ATOM 1002 C C . TRP A 1 131 ? 7.165 -7.845 0.579 1.00 92.38 131 TRP A C 1
ATOM 1004 O O . TRP A 1 131 ? 8.320 -7.813 0.994 1.00 92.38 131 TRP A O 1
ATOM 1014 N N . LYS A 1 132 ? 6.381 -8.894 0.819 1.00 88.31 132 LYS A N 1
ATOM 1015 C CA . LYS A 1 132 ? 6.885 -10.125 1.428 1.00 88.31 132 LYS A CA 1
ATOM 1016 C C . LYS A 1 132 ? 6.083 -11.339 1.033 1.00 88.31 132 LYS A C 1
ATOM 1018 O O . LYS A 1 132 ? 4.920 -11.252 0.647 1.00 88.31 132 LYS A O 1
ATOM 1023 N N . LYS A 1 133 ? 6.725 -12.496 1.166 1.00 75.31 133 LYS A N 1
ATOM 1024 C CA . LYS A 1 133 ? 6.084 -13.797 1.022 1.00 75.31 133 LYS A CA 1
ATOM 1025 C C . LYS A 1 133 ? 5.670 -14.275 2.417 1.00 75.31 133 LYS A C 1
ATOM 1027 O O . LYS A 1 133 ? 6.558 -14.586 3.206 1.00 75.31 133 LYS A O 1
ATOM 1032 N N . PRO A 1 134 ? 4.368 -14.351 2.735 1.00 61.94 134 PRO A N 1
ATOM 1033 C CA . PRO A 1 134 ? 3.925 -14.877 4.020 1.00 61.94 134 PRO A CA 1
ATOM 1034 C C . PRO A 1 134 ? 4.437 -16.325 4.196 1.00 61.94 134 PRO A C 1
ATOM 1036 O O . PRO A 1 134 ? 4.195 -17.155 3.305 1.00 61.94 134 PRO A O 1
ATOM 1039 N N . PRO A 1 135 ? 5.202 -16.645 5.257 1.00 55.53 135 PRO A N 1
ATOM 1040 C CA . PRO A 1 135 ? 5.759 -17.980 5.456 1.00 55.53 135 PRO A CA 1
ATOM 1041 C C . PRO A 1 135 ? 4.665 -18.930 5.948 1.00 55.53 135 PRO A C 1
ATOM 1043 O O . PRO A 1 135 ? 4.163 -18.770 7.053 1.00 55.53 135 PRO A O 1
ATOM 1046 N N . GLY A 1 136 ? 4.272 -19.911 5.126 1.00 61.75 136 GLY A N 1
ATOM 1047 C CA . GLY A 1 136 ? 3.373 -21.020 5.506 1.00 61.75 136 GLY A CA 1
ATOM 1048 C C . GLY A 1 136 ? 1.915 -20.650 5.833 1.00 61.75 136 GLY A C 1
ATOM 1049 O O . GLY A 1 136 ? 1.020 -21.462 5.628 1.00 61.75 136 GLY A O 1
ATOM 1050 N N . SER A 1 137 ? 1.654 -19.414 6.251 1.00 64.44 137 SER A N 1
ATOM 1051 C CA . SER A 1 137 ? 0.354 -18.835 6.574 1.00 64.44 137 SER A CA 1
ATOM 1052 C C . SER A 1 137 ? 0.170 -17.556 5.765 1.00 64.44 137 SER A C 1
ATOM 1054 O O . SER A 1 137 ? 1.142 -16.830 5.579 1.00 64.44 137 SER A O 1
ATOM 1056 N N . PRO A 1 138 ? -1.042 -17.232 5.277 1.00 63.84 138 PRO A N 1
ATOM 1057 C CA . PRO A 1 138 ? -1.297 -15.937 4.652 1.00 63.84 138 PRO A CA 1
ATOM 1058 C C . PRO A 1 138 ? -1.104 -14.763 5.625 1.00 63.84 138 PRO A C 1
ATOM 1060 O O . PRO A 1 138 ? -0.929 -13.648 5.153 1.00 63.84 138 PRO A O 1
ATOM 1063 N N . LEU A 1 139 ? -1.124 -15.003 6.941 1.00 68.00 139 LEU A N 1
ATOM 1064 C CA . LEU A 1 139 ? -1.045 -13.982 7.985 1.00 68.00 139 LEU A CA 1
ATOM 1065 C C . LEU A 1 139 ? 0.398 -13.745 8.438 1.00 68.00 139 LEU A C 1
ATOM 1067 O O . LEU A 1 139 ? 1.076 -14.669 8.882 1.00 68.00 139 LEU A O 1
ATOM 1071 N N . VAL A 1 140 ? 0.824 -12.483 8.409 1.00 78.62 140 VAL A N 1
ATOM 1072 C CA . VAL A 1 140 ? 2.012 -12.013 9.124 1.00 78.62 140 VAL A CA 1
ATOM 1073 C C . VAL A 1 140 ? 1.534 -11.158 10.296 1.00 78.62 140 VAL A C 1
ATOM 1075 O O . VAL A 1 140 ? 0.952 -10.095 10.094 1.00 78.62 140 VAL A O 1
ATOM 1078 N N . THR A 1 141 ? 1.752 -11.636 11.523 1.00 82.69 141 THR A N 1
ATOM 1079 C CA . THR A 1 141 ? 1.160 -11.066 12.748 1.00 82.69 141 THR A CA 1
ATOM 1080 C C . THR A 1 141 ? 1.445 -9.572 12.927 1.00 82.69 141 THR A C 1
ATOM 1082 O O . THR A 1 141 ? 0.547 -8.823 13.299 1.00 82.69 141 THR A O 1
ATOM 1085 N N . ALA A 1 142 ? 2.662 -9.120 12.606 1.00 86.75 142 ALA A N 1
ATOM 1086 C CA . ALA A 1 142 ? 3.040 -7.711 12.723 1.00 86.75 142 ALA A CA 1
ATOM 1087 C C . ALA A 1 142 ? 2.187 -6.787 11.831 1.00 86.75 142 ALA A C 1
ATOM 1089 O O . ALA A 1 142 ? 1.740 -5.739 12.290 1.00 86.75 142 ALA A O 1
ATOM 1090 N N . ASP A 1 143 ? 1.883 -7.200 10.595 1.00 91.06 143 ASP A N 1
ATOM 1091 C CA . ASP A 1 143 ? 1.046 -6.396 9.690 1.00 91.06 143 ASP A CA 1
ATOM 1092 C C . ASP A 1 143 ? -0.398 -6.352 10.148 1.00 91.06 143 ASP A C 1
ATOM 1094 O O . ASP A 1 143 ? -1.076 -5.340 9.991 1.00 91.06 143 ASP A O 1
ATOM 1098 N N . LEU A 1 144 ? -0.877 -7.467 10.706 1.00 91.31 144 LEU A N 1
ATOM 1099 C CA . LEU A 1 144 ? -2.218 -7.531 11.255 1.00 91.31 144 LEU A CA 1
ATOM 1100 C C . LEU A 1 144 ? -2.357 -6.517 12.392 1.00 91.31 144 LEU A C 1
ATOM 1102 O O . LEU A 1 144 ? -3.321 -5.762 12.413 1.00 91.31 144 LEU A O 1
ATOM 1106 N N . TYR A 1 145 ? -1.390 -6.449 13.305 1.00 92.19 145 TYR A N 1
ATOM 1107 C CA . TYR A 1 145 ? -1.422 -5.463 14.384 1.00 92.19 145 TYR A CA 1
ATOM 1108 C C . TYR A 1 145 ? -1.324 -4.028 13.866 1.00 92.19 145 TYR A C 1
ATOM 1110 O O . TYR A 1 145 ? -2.096 -3.178 14.309 1.00 92.19 145 TYR A O 1
ATOM 1118 N N . GLN A 1 146 ? -0.461 -3.770 12.881 1.00 92.38 146 GLN A N 1
ATOM 1119 C CA . GLN A 1 146 ? -0.356 -2.456 12.247 1.00 92.38 146 GLN A CA 1
ATOM 1120 C C . GLN A 1 146 ? -1.686 -2.023 11.611 1.00 92.38 146 GLN A C 1
ATOM 1122 O O . GLN A 1 146 ? -2.195 -0.941 11.904 1.00 92.38 146 GLN A O 1
ATOM 1127 N N . ILE A 1 147 ? -2.298 -2.875 10.782 1.00 94.75 147 ILE A N 1
ATOM 1128 C CA . ILE A 1 147 ? -3.530 -2.504 10.079 1.00 94.75 147 ILE A CA 1
ATOM 1129 C C . ILE A 1 147 ? -4.741 -2.426 11.019 1.00 94.75 147 ILE A C 1
ATOM 1131 O O . ILE A 1 147 ? -5.660 -1.638 10.785 1.00 94.75 147 ILE A O 1
ATOM 1135 N N . LEU A 1 148 ? -4.744 -3.200 12.109 1.00 94.88 148 LEU A N 1
ATOM 1136 C CA . LEU A 1 148 ? -5.754 -3.078 13.157 1.00 94.88 148 LEU A CA 1
ATOM 1137 C C . LEU A 1 148 ? -5.630 -1.750 13.907 1.00 94.88 148 LEU A C 1
ATOM 1139 O O . LEU A 1 148 ? -6.660 -1.122 14.142 1.00 94.88 148 LEU A O 1
ATOM 1143 N N . ALA A 1 149 ? -4.412 -1.276 14.193 1.00 93.88 149 ALA A N 1
ATOM 1144 C CA . ALA A 1 149 ? -4.193 0.048 14.777 1.00 93.88 149 ALA A CA 1
ATOM 1145 C C . ALA A 1 149 ? -4.719 1.174 13.869 1.00 93.88 149 ALA A C 1
ATOM 1147 O O . ALA A 1 149 ? -5.322 2.134 14.357 1.00 93.88 149 ALA A O 1
ATOM 1148 N N . TYR A 1 150 ? -4.569 1.040 12.545 1.00 95.50 150 TYR A N 1
ATOM 1149 C CA . TYR A 1 150 ? -5.196 1.963 11.595 1.00 95.50 150 TYR A CA 1
ATOM 1150 C C . TYR A 1 150 ? -6.721 1.924 11.689 1.00 95.50 150 TYR A C 1
ATOM 1152 O O . TYR A 1 150 ? -7.358 2.972 11.784 1.00 95.50 150 TYR A O 1
ATOM 1160 N N . CYS A 1 151 ? -7.316 0.729 11.713 1.00 95.06 151 CYS A N 1
ATOM 1161 C CA . CYS A 1 151 ? -8.769 0.579 11.776 1.00 95.06 151 CYS A CA 1
ATOM 1162 C C . CYS A 1 151 ? -9.376 1.178 13.044 1.00 95.06 151 CYS A C 1
ATOM 1164 O O . CYS A 1 151 ? -10.368 1.901 12.964 1.00 95.06 151 CYS A O 1
ATOM 1166 N N . THR A 1 152 ? -8.784 0.898 14.207 1.00 92.88 152 THR A N 1
ATOM 1167 C CA . THR A 1 152 ? -9.297 1.391 15.490 1.00 92.88 152 THR A CA 1
ATOM 1168 C C . THR A 1 152 ? -9.190 2.906 15.591 1.00 92.88 152 THR A C 1
ATOM 1170 O O . THR A 1 152 ? -10.114 3.548 16.081 1.00 92.88 152 THR A O 1
ATOM 1173 N N . THR A 1 153 ? -8.099 3.482 15.087 1.00 92.94 153 THR A N 1
ATOM 1174 C CA . THR A 1 153 ? -7.820 4.915 15.235 1.00 92.94 153 THR A CA 1
ATOM 1175 C C . THR A 1 153 ? -8.559 5.771 14.211 1.00 92.94 153 THR A C 1
ATOM 1177 O O . THR A 1 153 ? -9.089 6.823 14.552 1.00 92.94 153 THR A O 1
ATOM 1180 N N . LEU A 1 154 ? -8.653 5.304 12.963 1.00 93.25 154 LEU A N 1
ATOM 1181 C CA . LEU A 1 154 ? -9.349 6.007 11.877 1.00 93.25 154 LEU A CA 1
ATOM 1182 C C . LEU A 1 154 ? -10.838 5.633 11.779 1.00 93.25 154 LEU A C 1
ATOM 1184 O O . LEU A 1 154 ? -11.522 6.075 10.858 1.00 93.25 154 LEU A O 1
ATOM 1188 N N . GLN A 1 155 ? -11.336 4.798 12.700 1.00 92.81 155 GLN A N 1
ATOM 1189 C CA . GLN A 1 155 ? -12.707 4.271 12.724 1.00 92.81 155 GLN A CA 1
ATOM 1190 C C . GLN A 1 155 ? -13.123 3.587 11.409 1.00 92.81 155 GLN A C 1
ATOM 1192 O O . GLN A 1 155 ? -14.277 3.637 10.977 1.00 92.81 155 GLN A O 1
ATOM 1197 N N . VAL A 1 156 ? -12.165 2.910 10.776 1.00 94.44 156 VAL A N 1
ATOM 1198 C CA . VAL A 1 156 ? -12.351 2.184 9.519 1.00 94.44 156 VAL A CA 1
ATOM 1199 C C . VAL A 1 156 ? -12.791 0.753 9.816 1.00 94.44 156 VAL A C 1
ATOM 1201 O O . VAL A 1 156 ? -12.174 0.045 10.607 1.00 94.44 156 VAL A O 1
ATOM 1204 N N . ARG A 1 157 ? -13.850 0.296 9.142 1.00 93.31 157 ARG A N 1
ATOM 1205 C CA . ARG A 1 157 ? -14.409 -1.058 9.325 1.00 93.31 157 ARG A CA 1
ATOM 1206 C C . ARG A 1 157 ? -13.842 -2.101 8.369 1.00 93.31 157 ARG A C 1
ATOM 1208 O O . ARG A 1 157 ? -14.141 -3.285 8.505 1.00 93.31 157 ARG A O 1
ATOM 1215 N N . ARG A 1 158 ? -13.054 -1.684 7.379 1.00 95.50 158 ARG A N 1
ATOM 1216 C CA . ARG A 1 158 ? -12.481 -2.579 6.376 1.00 95.50 158 ARG A CA 1
ATOM 1217 C C . ARG A 1 158 ? -11.001 -2.298 6.163 1.00 95.50 158 ARG A C 1
ATOM 1219 O O . ARG A 1 158 ? -10.621 -1.238 5.681 1.00 95.50 158 ARG A O 1
ATOM 1226 N N . ALA A 1 159 ? -10.188 -3.296 6.459 1.00 95.88 159 ALA A N 1
ATOM 1227 C CA . ALA A 1 159 ? -8.754 -3.303 6.231 1.00 95.88 159 ALA A CA 1
ATOM 1228 C C . ALA A 1 159 ? -8.410 -4.224 5.065 1.00 95.88 159 ALA A C 1
ATOM 1230 O O . ALA A 1 159 ? -8.997 -5.299 4.928 1.00 95.88 159 ALA A O 1
ATOM 1231 N N . VAL A 1 160 ? -7.445 -3.835 4.237 1.00 96.62 160 VAL A N 1
ATOM 1232 C CA . VAL A 1 160 ? -6.946 -4.660 3.138 1.00 96.62 160 VAL A CA 1
ATOM 1233 C C . VAL A 1 160 ? -5.424 -4.692 3.160 1.00 96.62 160 VAL A C 1
ATOM 1235 O O . VAL A 1 160 ? -4.773 -3.716 2.810 1.00 96.62 160 VAL A O 1
ATOM 1238 N N . LEU A 1 161 ? -4.867 -5.843 3.528 1.00 95.94 161 LEU A N 1
ATOM 1239 C CA . LEU A 1 161 ? -3.443 -6.131 3.386 1.00 95.94 161 LEU A CA 1
ATOM 1240 C C . LEU A 1 161 ? -3.191 -6.740 2.012 1.00 95.94 161 LEU A C 1
ATOM 1242 O O . LEU A 1 161 ? -3.822 -7.739 1.648 1.00 95.94 161 LEU A O 1
ATOM 1246 N N . VAL A 1 162 ? -2.270 -6.160 1.251 1.00 96.12 162 VAL A N 1
ATOM 1247 C CA . VAL A 1 162 ? -1.918 -6.622 -0.092 1.00 96.12 162 VAL A CA 1
ATOM 1248 C C . VAL A 1 162 ? -0.492 -7.163 -0.086 1.00 96.12 162 VAL A C 1
ATOM 1250 O O . VAL A 1 162 ? 0.436 -6.481 0.326 1.00 96.12 162 VAL A O 1
ATOM 1253 N N . TYR A 1 163 ? -0.314 -8.388 -0.574 1.00 94.88 163 TYR A N 1
ATOM 1254 C CA . TYR A 1 163 ? 0.977 -9.066 -0.702 1.00 94.88 163 TYR A CA 1
ATOM 1255 C C . TYR A 1 163 ? 1.226 -9.476 -2.155 1.00 94.88 163 TYR A C 1
ATOM 1257 O O . TYR A 1 163 ? 0.278 -9.854 -2.851 1.00 94.88 163 TYR A O 1
ATOM 1265 N N . PRO A 1 164 ? 2.477 -9.491 -2.634 1.00 94.56 164 PRO A N 1
ATOM 1266 C CA . PRO A 1 164 ? 2.794 -9.997 -3.960 1.00 94.56 164 PRO A CA 1
ATOM 1267 C C . PRO A 1 164 ? 2.593 -11.518 -4.037 1.00 94.56 164 PRO A C 1
ATOM 1269 O O . PRO A 1 164 ? 2.837 -12.276 -3.094 1.00 94.56 164 PRO A O 1
ATOM 1272 N N . GLY A 1 165 ? 2.161 -12.000 -5.198 1.00 92.19 165 GLY A N 1
ATOM 1273 C CA . GLY A 1 165 ? 1.948 -13.417 -5.456 1.00 92.19 165 GLY A CA 1
ATOM 1274 C C . GLY A 1 165 ? 2.036 -13.782 -6.934 1.00 92.19 165 GLY A C 1
ATOM 1275 O O . GLY A 1 165 ? 2.092 -12.938 -7.825 1.00 92.19 165 GLY A O 1
ATOM 1276 N N . ARG A 1 166 ? 2.028 -15.091 -7.209 1.00 91.75 166 ARG A N 1
ATOM 1277 C CA . ARG A 1 166 ? 1.963 -15.625 -8.584 1.00 91.75 166 ARG A CA 1
ATOM 1278 C C . ARG A 1 166 ? 0.539 -15.665 -9.144 1.00 91.75 166 ARG A C 1
ATOM 1280 O O . ARG A 1 166 ? 0.357 -15.756 -10.352 1.00 91.75 166 ARG A O 1
ATOM 1287 N N . ARG A 1 167 ? -0.465 -15.664 -8.266 1.00 91.62 167 ARG A N 1
ATOM 1288 C CA . ARG A 1 167 ? -1.896 -15.739 -8.582 1.00 91.62 167 ARG A CA 1
ATOM 1289 C C . ARG A 1 167 ? -2.679 -14.980 -7.523 1.00 91.62 167 ARG A C 1
ATOM 1291 O O . ARG A 1 167 ? -2.242 -14.926 -6.370 1.00 91.62 167 ARG A O 1
ATOM 1298 N N . ASP A 1 168 ? -3.854 -14.503 -7.908 1.00 94.31 168 ASP A N 1
ATOM 1299 C CA . ASP A 1 168 ? -4.748 -13.823 -6.983 1.00 94.31 168 ASP A CA 1
ATOM 1300 C C . ASP A 1 168 ? -5.333 -14.800 -5.964 1.00 94.31 168 ASP A C 1
ATOM 1302 O O . ASP A 1 168 ? -5.774 -15.911 -6.299 1.00 94.31 168 ASP A O 1
ATOM 1306 N N . ARG A 1 169 ? -5.329 -14.381 -4.700 1.00 93.38 169 ARG A N 1
ATOM 1307 C CA . ARG A 1 169 ? -5.994 -15.073 -3.593 1.00 93.38 169 ARG A CA 1
ATOM 1308 C C . ARG A 1 169 ? -6.525 -14.053 -2.603 1.00 93.38 169 ARG A C 1
ATOM 1310 O O . ARG A 1 169 ? -5.913 -13.007 -2.413 1.00 93.38 169 ARG A O 1
ATOM 1317 N N . VAL A 1 170 ? -7.642 -14.375 -1.965 1.00 93.00 170 VAL A N 1
ATOM 1318 C CA . VAL A 1 170 ? -8.277 -13.511 -0.972 1.00 93.00 170 VAL A CA 1
ATOM 1319 C C . VAL A 1 170 ? -8.668 -14.358 0.228 1.00 93.00 170 VAL A C 1
ATOM 1321 O O . VAL A 1 170 ? -9.345 -15.369 0.067 1.00 93.00 170 VAL A O 1
ATOM 1324 N N . TRP A 1 171 ? -8.275 -13.913 1.413 1.00 92.62 171 TRP A N 1
ATOM 1325 C CA . TRP A 1 171 ? -8.791 -14.386 2.693 1.00 92.62 171 TRP A CA 1
ATOM 1326 C C . TRP A 1 171 ? -9.512 -13.232 3.373 1.00 92.62 171 TRP A C 1
ATOM 1328 O O . TRP A 1 171 ? -9.097 -12.080 3.244 1.00 92.62 171 TRP A O 1
ATOM 1338 N N . LYS A 1 172 ? -10.602 -13.531 4.075 1.00 92.94 172 LYS A N 1
ATOM 1339 C CA . LYS A 1 172 ? -11.373 -12.544 4.829 1.00 92.94 172 LYS A CA 1
ATOM 1340 C C . LYS A 1 172 ? -11.488 -13.016 6.266 1.00 92.94 172 LYS A C 1
ATOM 1342 O O . LYS A 1 172 ? -11.878 -14.156 6.500 1.00 92.94 172 LYS A O 1
ATOM 1347 N N . TYR A 1 173 ? -11.183 -12.127 7.195 1.00 91.88 173 TYR A N 1
ATOM 1348 C CA . TYR A 1 173 ? -11.263 -12.372 8.624 1.00 91.88 173 TYR A CA 1
ATOM 1349 C C . TYR A 1 173 ? -12.151 -11.300 9.238 1.00 91.88 173 TYR A C 1
ATOM 1351 O O . TYR A 1 173 ? -11.889 -10.108 9.083 1.00 91.88 173 TYR A O 1
ATOM 1359 N N . ARG A 1 174 ? -13.213 -11.721 9.919 1.00 92.00 174 ARG A N 1
ATOM 1360 C CA . ARG A 1 174 ? -14.067 -10.828 10.703 1.00 92.00 174 ARG A CA 1
ATOM 1361 C C . ARG A 1 174 ? -13.661 -10.946 12.159 1.00 92.00 174 ARG A C 1
ATOM 1363 O O . ARG A 1 174 ? -13.562 -12.056 12.677 1.00 92.00 174 ARG A O 1
ATOM 1370 N N . LEU A 1 175 ? -13.393 -9.816 12.799 1.00 89.62 175 LEU A N 1
ATOM 1371 C CA . LEU A 1 175 ? -13.001 -9.814 14.200 1.00 89.62 175 LEU A CA 1
ATOM 1372 C C . LEU A 1 175 ? -14.231 -10.065 15.076 1.00 89.62 175 LEU A C 1
ATOM 1374 O O . LEU A 1 175 ? -15.246 -9.395 14.937 1.00 89.62 175 LEU A O 1
ATOM 1378 N N . ALA A 1 176 ? -14.127 -11.005 16.015 1.00 88.56 176 ALA A N 1
ATOM 1379 C CA . ALA A 1 176 ? -15.254 -11.382 16.872 1.00 88.56 176 ALA A CA 1
ATOM 1380 C C . ALA A 1 176 ? -15.728 -10.245 17.797 1.00 88.56 176 ALA A C 1
ATOM 1382 O O . ALA A 1 176 ? -16.897 -10.186 18.158 1.00 88.56 176 ALA A O 1
ATOM 1383 N N . ARG A 1 177 ? -14.819 -9.345 18.198 1.00 88.50 177 ARG A N 1
ATOM 1384 C CA . ARG A 1 177 ? -15.075 -8.282 19.190 1.00 88.50 177 ARG A CA 1
ATOM 1385 C C . ARG A 1 177 ? -14.922 -6.865 18.633 1.00 88.50 177 ARG A C 1
ATOM 1387 O O . ARG A 1 177 ? -14.875 -5.911 19.398 1.00 88.50 177 ARG A O 1
ATOM 1394 N N . ALA A 1 178 ? -14.813 -6.718 17.315 1.00 88.38 178 ALA A N 1
ATOM 1395 C CA . ALA A 1 178 ? -14.694 -5.418 16.668 1.00 88.38 178 ALA A CA 1
ATOM 1396 C C . ALA A 1 178 ? -15.416 -5.439 15.316 1.00 88.38 178 ALA A C 1
ATOM 1398 O O . ALA A 1 178 ? -15.332 -6.445 14.612 1.00 88.38 178 ALA A O 1
ATOM 1399 N N . PRO A 1 179 ? -16.075 -4.344 14.898 1.00 90.50 179 PRO A N 1
ATOM 1400 C CA . PRO A 1 179 ? -16.746 -4.258 13.602 1.00 90.50 179 PRO A CA 1
ATOM 1401 C C . PRO A 1 179 ? -15.731 -4.036 12.465 1.00 90.50 179 PRO A C 1
ATOM 1403 O O . PRO A 1 179 ? -15.872 -3.108 11.673 1.00 90.50 179 PRO A O 1
ATOM 1406 N N . ILE A 1 180 ? -14.677 -4.854 12.424 1.00 93.62 180 ILE A N 1
ATOM 1407 C CA . ILE A 1 180 ? -13.558 -4.761 11.489 1.00 93.62 180 ILE A CA 1
ATOM 1408 C C . ILE A 1 180 ? -13.490 -6.060 10.683 1.00 93.62 180 ILE A C 1
ATOM 1410 O O . ILE A 1 180 ? -13.392 -7.159 11.237 1.00 93.62 180 ILE A O 1
ATOM 1414 N N . GLU A 1 181 ? -13.516 -5.928 9.360 1.00 94.69 181 GLU A N 1
ATOM 1415 C CA . GLU A 1 181 ? -13.173 -6.988 8.417 1.00 94.69 181 GLU A CA 1
ATOM 1416 C C . GLU A 1 181 ? -11.764 -6.737 7.870 1.00 94.69 181 GLU A C 1
ATOM 1418 O O . GLU A 1 181 ? -11.508 -5.711 7.239 1.00 94.69 181 GLU A O 1
ATOM 1423 N N . VAL A 1 182 ? -10.857 -7.691 8.071 1.00 94.75 182 VAL A N 1
ATOM 1424 C CA . VAL A 1 182 ? -9.514 -7.679 7.484 1.00 94.75 182 VAL A CA 1
ATOM 1425 C C . VAL A 1 182 ? -9.502 -8.606 6.275 1.00 94.75 182 VAL A C 1
ATOM 1427 O O . VAL A 1 182 ? -9.778 -9.803 6.379 1.00 94.75 182 VAL A O 1
ATOM 1430 N N . GLN A 1 183 ? -9.171 -8.064 5.108 1.00 94.31 183 GLN A N 1
ATOM 1431 C CA . GLN A 1 183 ? -8.961 -8.829 3.886 1.00 94.31 183 GLN A CA 1
ATOM 1432 C C . GLN A 1 183 ? -7.468 -8.964 3.624 1.00 94.31 183 GLN A C 1
ATOM 1434 O O . GLN A 1 183 ? -6.769 -7.970 3.462 1.00 94.31 183 GLN A O 1
ATOM 1439 N N . LEU A 1 184 ? -6.987 -10.196 3.516 1.00 94.00 184 LEU A N 1
ATOM 1440 C CA . LEU A 1 184 ? -5.633 -10.477 3.063 1.00 94.00 184 LEU A CA 1
ATOM 1441 C C . LEU A 1 184 ? -5.694 -10.860 1.595 1.00 94.00 184 LEU A C 1
ATOM 1443 O O . LEU A 1 184 ? -6.374 -11.816 1.216 1.00 94.00 184 LEU A O 1
ATOM 1447 N N . ARG A 1 185 ? -4.991 -10.111 0.755 1.00 93.50 185 ARG A N 1
ATOM 1448 C CA . ARG A 1 185 ? -4.990 -10.295 -0.690 1.00 93.50 185 ARG A CA 1
ATOM 1449 C C . ARG A 1 185 ? -3.591 -10.612 -1.175 1.00 93.50 185 ARG A C 1
ATOM 1451 O O . ARG A 1 185 ? -2.680 -9.821 -0.989 1.00 93.50 185 ARG A O 1
ATOM 1458 N N . ARG A 1 186 ? -3.430 -11.743 -1.861 1.00 93.94 186 ARG A N 1
ATOM 1459 C CA . ARG A 1 186 ? -2.280 -11.935 -2.748 1.00 93.94 186 ARG A CA 1
ATOM 1460 C C . ARG A 1 186 ? -2.639 -11.376 -4.112 1.00 93.94 186 ARG A C 1
ATOM 1462 O O . ARG A 1 186 ? -3.660 -11.775 -4.665 1.00 93.94 186 ARG A O 1
ATOM 1469 N N . LEU A 1 187 ? -1.803 -10.480 -4.614 1.00 95.56 187 LEU A N 1
ATOM 1470 C CA . LEU A 1 187 ? -1.929 -9.824 -5.906 1.00 95.56 187 LEU A CA 1
ATOM 1471 C C . LEU A 1 187 ? -0.952 -10.456 -6.894 1.00 95.56 187 LEU A C 1
ATOM 1473 O O . LEU A 1 187 ? 0.241 -10.569 -6.606 1.00 95.56 187 LEU A O 1
ATOM 1477 N N . ARG A 1 188 ? -1.432 -10.870 -8.067 1.00 94.94 188 ARG A N 1
ATOM 1478 C CA . ARG A 1 188 ? -0.558 -11.380 -9.123 1.00 94.94 188 ARG A CA 1
ATOM 1479 C C . ARG A 1 188 ? 0.348 -10.264 -9.641 1.00 94.94 188 ARG A C 1
ATOM 1481 O O . ARG A 1 188 ? -0.136 -9.311 -10.240 1.00 94.94 188 ARG A O 1
ATOM 1488 N N . VAL A 1 189 ? 1.654 -10.463 -9.467 1.00 93.00 189 VAL A N 1
ATOM 1489 C CA . VAL A 1 189 ? 2.732 -9.595 -9.984 1.00 93.00 189 VAL A CA 1
ATOM 1490 C C . VAL A 1 189 ? 3.746 -10.367 -10.837 1.00 93.00 189 VAL A C 1
ATOM 1492 O O . VAL A 1 189 ? 4.820 -9.871 -11.153 1.00 93.00 189 VAL A O 1
ATOM 1495 N N . HIS A 1 190 ? 3.423 -11.614 -11.193 1.00 89.81 190 HIS A N 1
ATOM 1496 C CA . HIS A 1 190 ? 4.289 -12.495 -11.970 1.00 89.81 190 HIS A CA 1
ATOM 1497 C C . HIS A 1 190 ? 3.575 -13.037 -13.216 1.00 89.81 190 HIS A C 1
ATOM 1499 O O . HIS A 1 190 ? 2.417 -13.476 -13.153 1.00 89.81 190 HIS A O 1
ATOM 1505 N N . GLY A 1 191 ? 4.304 -13.079 -14.332 1.00 89.75 191 GLY A N 1
ATOM 1506 C CA . GLY A 1 191 ? 3.809 -13.488 -15.646 1.00 89.75 191 GLY A CA 1
ATOM 1507 C C . GLY A 1 191 ? 3.602 -12.299 -16.594 1.00 89.75 191 GLY A C 1
ATOM 1508 O O . GLY A 1 191 ? 4.210 -11.251 -16.380 1.00 89.75 191 GLY A O 1
ATOM 1509 N N . PRO A 1 192 ? 2.770 -12.456 -17.642 1.00 91.56 192 PRO A N 1
ATOM 1510 C CA . PRO A 1 192 ? 2.531 -11.407 -18.632 1.00 91.56 192 PRO A CA 1
ATOM 1511 C C . PRO A 1 192 ? 1.998 -10.115 -18.003 1.00 91.56 192 PRO A C 1
ATOM 1513 O O . PRO A 1 192 ? 1.157 -10.163 -17.103 1.00 91.56 192 PRO A O 1
ATOM 1516 N N . ALA A 1 193 ? 2.446 -8.965 -18.516 1.00 88.94 193 ALA A N 1
ATOM 1517 C CA . ALA A 1 193 ? 2.088 -7.647 -17.987 1.00 88.94 193 ALA A CA 1
ATOM 1518 C C . ALA A 1 193 ? 0.571 -7.399 -17.975 1.00 88.94 193 ALA A C 1
ATOM 1520 O O . ALA A 1 193 ? 0.045 -6.810 -17.034 1.00 88.94 193 ALA A O 1
ATOM 1521 N N . GLU A 1 194 ? -0.141 -7.891 -18.989 1.00 91.38 194 GLU A N 1
ATOM 1522 C CA . GLU A 1 194 ? -1.599 -7.810 -19.077 1.00 91.38 194 GLU A CA 1
ATOM 1523 C C . GLU A 1 194 ? -2.287 -8.524 -17.912 1.00 91.38 194 GLU A 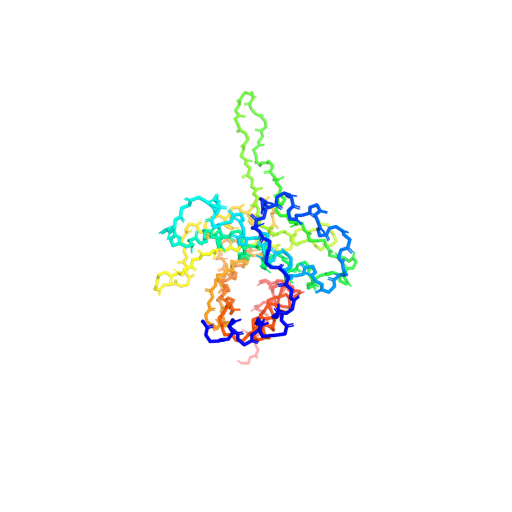C 1
ATOM 1525 O O . GLU A 1 194 ? -3.094 -7.919 -17.211 1.00 91.38 194 GLU A O 1
ATOM 1530 N N . ALA A 1 195 ? -1.872 -9.751 -17.599 1.00 92.38 195 ALA A N 1
ATOM 1531 C CA . ALA A 1 195 ? -2.439 -10.505 -16.488 1.00 92.38 195 ALA A CA 1
ATOM 1532 C C . ALA A 1 195 ? -2.176 -9.846 -15.118 1.00 92.38 195 ALA A C 1
ATOM 1534 O O . ALA A 1 195 ? -2.982 -9.984 -14.194 1.00 92.38 195 ALA A O 1
ATOM 1535 N N . CYS A 1 196 ? -1.052 -9.135 -14.966 1.00 94.00 196 CYS A N 1
ATOM 1536 C CA . CYS A 1 196 ? -0.778 -8.321 -13.779 1.00 94.00 196 CYS A CA 1
ATOM 1537 C C . CYS A 1 196 ? -1.694 -7.084 -13.729 1.00 94.00 196 CYS A C 1
ATOM 1539 O O . CYS A 1 196 ? -2.273 -6.796 -12.683 1.00 94.00 196 CYS A O 1
ATOM 1541 N N . ARG A 1 197 ? -1.899 -6.388 -14.859 1.00 94.31 197 ARG A N 1
ATOM 1542 C CA . ARG A 1 197 ? -2.836 -5.251 -14.952 1.00 94.31 197 ARG A CA 1
ATOM 1543 C C . ARG A 1 197 ? -4.274 -5.659 -14.635 1.00 94.31 197 ARG A C 1
ATOM 1545 O O . ARG A 1 197 ? -4.932 -4.987 -13.847 1.00 94.31 197 ARG A O 1
ATOM 1552 N N . GLU A 1 198 ? -4.750 -6.776 -15.176 1.00 95.50 198 GLU A N 1
ATOM 1553 C CA . GLU A 1 198 ? -6.082 -7.316 -14.868 1.00 95.50 198 GLU A CA 1
ATOM 1554 C C . GLU A 1 198 ? -6.241 -7.638 -13.378 1.00 95.50 198 GLU A C 1
ATOM 1556 O O . GLU A 1 198 ? -7.262 -7.330 -12.763 1.00 95.50 198 GLU A O 1
ATOM 1561 N N . SER A 1 199 ? -5.214 -8.242 -12.779 1.00 96.12 199 SER A N 1
ATOM 1562 C CA . SER A 1 199 ? -5.141 -8.514 -11.342 1.00 96.12 199 SER A CA 1
ATOM 1563 C C . SER A 1 199 ? -5.286 -7.229 -10.512 1.00 96.12 199 SER A C 1
ATOM 1565 O O . SER A 1 199 ? -6.132 -7.164 -9.612 1.00 96.12 199 SER A O 1
ATOM 1567 N N . LEU A 1 200 ? -4.563 -6.166 -10.878 1.00 96.44 200 LEU A N 1
ATOM 1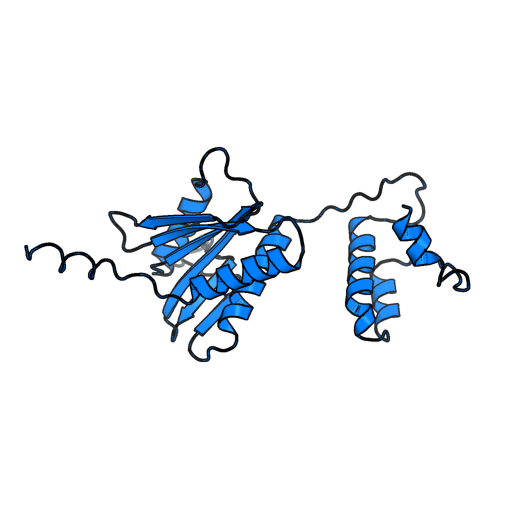568 C CA . LEU A 1 200 ? -4.662 -4.853 -10.236 1.00 96.44 200 LEU A CA 1
ATOM 1569 C C . LEU A 1 200 ? -6.056 -4.220 -10.403 1.00 96.44 200 LEU A C 1
ATOM 1571 O O . LEU A 1 200 ? -6.638 -3.724 -9.438 1.00 96.44 200 LEU A O 1
ATOM 1575 N N . GLN A 1 201 ? -6.656 -4.315 -11.590 1.00 94.50 201 GLN A N 1
ATOM 1576 C CA . GLN A 1 201 ? -8.025 -3.842 -11.822 1.00 94.50 201 GLN A CA 1
ATOM 1577 C C . GLN A 1 201 ? -9.057 -4.621 -10.993 1.00 94.50 201 GLN A C 1
ATOM 1579 O O . GLN A 1 201 ? -10.009 -4.037 -10.467 1.00 94.50 201 GLN A O 1
ATOM 1584 N N . ARG A 1 202 ? -8.883 -5.942 -10.831 1.00 94.88 202 ARG A N 1
ATOM 1585 C CA . ARG A 1 202 ? -9.737 -6.767 -9.957 1.00 94.88 202 ARG A CA 1
ATOM 1586 C C . ARG A 1 202 ? -9.601 -6.384 -8.488 1.00 94.88 202 ARG A C 1
ATOM 1588 O O . ARG A 1 202 ? -10.606 -6.427 -7.772 1.00 94.88 202 ARG A O 1
ATOM 1595 N N . LEU A 1 203 ? -8.400 -6.014 -8.032 1.00 95.12 203 LEU A N 1
ATOM 1596 C CA . LEU A 1 203 ? -8.203 -5.435 -6.701 1.00 95.12 203 LEU A CA 1
ATOM 1597 C C . LEU A 1 203 ? -9.065 -4.179 -6.552 1.00 95.12 203 LEU A C 1
ATOM 1599 O O . LEU A 1 203 ? -9.943 -4.165 -5.692 1.00 95.12 203 LEU A O 1
ATOM 1603 N N . GLY A 1 204 ? -8.896 -3.202 -7.444 1.00 92.75 204 GLY A N 1
ATOM 1604 C CA . GLY A 1 204 ? -9.659 -1.956 -7.440 1.00 92.75 204 GLY A CA 1
ATOM 1605 C C . GLY A 1 204 ? -11.177 -2.164 -7.428 1.00 92.75 204 GLY A C 1
ATOM 1606 O O . GLY A 1 204 ? -11.873 -1.689 -6.530 1.00 92.75 204 GLY A O 1
ATOM 1607 N N . LYS A 1 205 ? -11.705 -2.976 -8.357 1.00 90.88 205 LYS A N 1
ATOM 1608 C CA . LYS A 1 205 ? -13.141 -3.320 -8.422 1.00 90.88 205 LYS A CA 1
ATOM 1609 C C . LYS A 1 205 ? -13.663 -3.927 -7.118 1.00 90.88 205 LYS A C 1
ATOM 1611 O O . LYS A 1 205 ? -14.792 -3.657 -6.715 1.00 90.88 205 LYS A O 1
ATOM 1616 N N . ALA A 1 206 ? -12.861 -4.748 -6.445 1.00 90.88 206 ALA A N 1
ATOM 1617 C CA . ALA A 1 206 ? -13.268 -5.359 -5.188 1.00 90.88 206 ALA A CA 1
ATOM 1618 C C . ALA A 1 206 ? -13.255 -4.384 -4.000 1.00 90.88 206 ALA A C 1
ATOM 1620 O O . ALA A 1 206 ? -13.995 -4.605 -3.038 1.00 90.88 206 ALA A O 1
ATOM 1621 N N . LEU A 1 207 ? -12.445 -3.323 -4.045 1.00 90.88 207 LEU A N 1
ATOM 1622 C CA . LEU A 1 207 ? -12.446 -2.268 -3.029 1.00 90.88 207 LEU A CA 1
ATOM 1623 C C . LEU A 1 207 ? -13.696 -1.387 -3.118 1.00 90.88 207 LEU A C 1
ATOM 1625 O O . LEU A 1 207 ? -14.191 -0.963 -2.081 1.00 90.88 207 LEU A O 1
ATOM 1629 N N . ARG A 1 208 ? -14.267 -1.202 -4.318 1.00 87.38 208 ARG A N 1
ATOM 1630 C CA . ARG A 1 208 ? -15.513 -0.432 -4.519 1.00 87.38 208 ARG A CA 1
ATOM 1631 C C . ARG A 1 208 ? -16.746 -1.063 -3.865 1.00 87.38 208 ARG A C 1
ATOM 1633 O O . ARG A 1 208 ? -17.725 -0.371 -3.612 1.00 87.38 208 ARG A O 1
ATOM 1640 N N . ARG A 1 209 ? -16.730 -2.376 -3.607 1.00 81.06 209 ARG A N 1
ATOM 1641 C CA . ARG A 1 209 ? -17.841 -3.052 -2.919 1.00 81.06 209 ARG A CA 1
ATOM 1642 C C . ARG A 1 209 ? -17.872 -2.611 -1.451 1.00 81.06 209 ARG A C 1
ATOM 1644 O O . ARG A 1 209 ? -16.817 -2.666 -0.823 1.00 81.06 209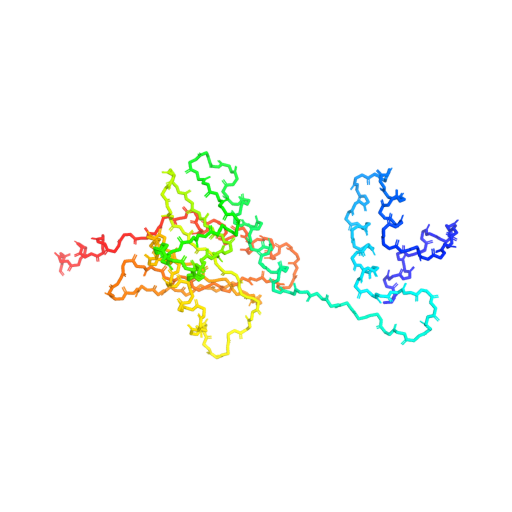 ARG A O 1
ATOM 1651 N N . PRO A 1 210 ? -19.024 -2.220 -0.885 1.00 67.56 210 PRO A N 1
ATOM 1652 C CA . PRO A 1 210 ? -19.102 -1.844 0.522 1.00 67.56 210 PRO A CA 1
ATOM 1653 C C . PRO A 1 210 ? -18.726 -3.020 1.434 1.00 67.56 210 PRO A C 1
ATOM 1655 O O . PRO A 1 210 ? -18.831 -4.189 1.047 1.00 67.56 210 PRO A O 1
ATOM 1658 N N . ALA A 1 211 ? -18.272 -2.711 2.651 1.00 60.19 211 ALA A N 1
ATOM 1659 C CA . ALA A 1 211 ? -18.143 -3.722 3.695 1.00 60.19 211 ALA A CA 1
ATOM 1660 C C . ALA A 1 211 ? -19.530 -4.326 3.970 1.00 60.19 211 ALA A C 1
ATOM 1662 O O . ALA A 1 211 ? -20.515 -3.595 4.065 1.00 60.19 211 ALA A O 1
ATOM 1663 N N . VAL A 1 212 ? -19.617 -5.654 4.063 1.00 58.41 212 VAL A N 1
ATOM 1664 C CA . VAL A 1 212 ? -20.877 -6.326 4.408 1.00 58.41 212 VAL A CA 1
ATOM 1665 C C . VAL A 1 212 ? -21.221 -5.960 5.851 1.00 58.41 212 VAL A C 1
ATOM 1667 O O . VAL A 1 212 ? -20.389 -6.161 6.735 1.00 58.41 212 VAL A O 1
ATOM 1670 N N . ASP A 1 213 ? -22.416 -5.415 6.085 1.00 53.94 213 ASP A N 1
ATOM 1671 C CA . ASP A 1 213 ? -22.882 -5.086 7.434 1.00 53.94 213 ASP A CA 1
ATOM 1672 C C . ASP A 1 213 ? -23.077 -6.383 8.241 1.00 53.94 213 ASP A C 1
ATOM 1674 O O . ASP A 1 213 ? -23.898 -7.219 7.847 1.00 53.94 213 ASP A O 1
ATOM 1678 N N . PRO A 1 214 ? -22.347 -6.588 9.355 1.00 48.66 214 PRO A N 1
ATOM 1679 C CA . PRO A 1 214 ? -22.497 -7.783 10.179 1.00 48.66 214 PRO A CA 1
ATOM 1680 C C . PRO A 1 214 ? -23.897 -7.934 10.793 1.00 48.66 214 PRO A C 1
ATOM 1682 O O . PRO A 1 214 ? -24.232 -9.033 11.219 1.00 48.66 214 PRO A O 1
ATOM 1685 N N . ARG A 1 215 ? -24.731 -6.883 10.816 1.00 50.06 215 ARG A N 1
ATOM 1686 C CA . ARG A 1 215 ? -26.098 -6.944 11.363 1.00 50.06 215 ARG A CA 1
ATOM 1687 C C . ARG A 1 215 ? -27.145 -7.530 10.412 1.00 50.06 215 ARG A C 1
ATOM 1689 O O . ARG A 1 215 ? -28.250 -7.800 10.854 1.00 50.06 215 ARG A O 1
ATOM 1696 N N . ARG A 1 216 ? -26.826 -7.741 9.129 1.00 49.47 216 ARG A N 1
ATOM 1697 C CA . ARG A 1 216 ? -27.777 -8.283 8.132 1.00 49.47 216 ARG A CA 1
ATOM 1698 C C . ARG A 1 216 ? -27.738 -9.811 7.972 1.00 49.47 216 ARG A C 1
ATOM 1700 O O . ARG A 1 216 ? -28.382 -10.335 7.078 1.00 49.47 216 ARG A O 1
ATOM 1707 N N . GLY A 1 217 ? -26.951 -10.526 8.778 1.00 41.59 217 GLY A N 1
ATOM 1708 C CA . GLY A 1 217 ? -26.690 -11.961 8.588 1.00 41.59 217 GLY A CA 1
ATOM 1709 C C . GLY A 1 217 ? -27.479 -12.928 9.476 1.00 41.59 217 GLY A C 1
ATOM 1710 O O . GLY A 1 217 ? -27.164 -14.111 9.447 1.00 41.59 217 GLY A O 1
ATOM 1711 N N . THR A 1 218 ? -28.433 -12.460 10.287 1.00 40.28 218 THR A N 1
ATOM 1712 C CA . THR A 1 218 ? -29.124 -13.299 11.291 1.00 40.28 218 THR A CA 1
ATOM 1713 C C . THR A 1 218 ? -30.647 -13.386 11.143 1.00 40.28 218 THR A C 1
ATOM 1715 O O . THR A 1 218 ? -31.274 -13.991 12.001 1.00 40.28 218 THR A O 1
ATOM 1718 N N . GLU A 1 219 ? -31.256 -12.850 10.079 1.00 37.62 219 GLU A N 1
ATOM 1719 C CA . GLU A 1 219 ? -32.726 -12.890 9.899 1.00 37.62 219 GLU A CA 1
ATOM 1720 C C . GLU A 1 219 ? -33.242 -13.938 8.891 1.00 37.62 219 GLU A C 1
ATOM 1722 O O . GLU A 1 219 ? -34.445 -14.132 8.799 1.00 37.62 219 GLU A O 1
ATOM 1727 N N . GLU A 1 220 ? -32.382 -14.686 8.189 1.00 36.31 220 GLU A N 1
ATOM 1728 C CA . GLU A 1 220 ? -32.817 -15.688 7.184 1.00 36.31 220 GLU A CA 1
ATOM 1729 C C . GLU A 1 220 ? -32.595 -17.154 7.610 1.00 36.31 220 GLU A C 1
ATOM 1731 O O . GLU A 1 220 ? -32.605 -18.059 6.783 1.00 36.31 220 GLU A O 1
ATOM 1736 N N . ALA A 1 221 ? -32.413 -17.421 8.907 1.00 37.19 221 ALA A N 1
ATOM 1737 C CA . ALA A 1 221 ? -32.283 -18.783 9.438 1.00 37.19 221 ALA A CA 1
ATOM 1738 C C . ALA A 1 221 ? -33.249 -19.041 10.611 1.00 37.19 221 ALA A C 1
ATOM 1740 O O . ALA A 1 221 ? -32.840 -19.490 11.678 1.00 37.19 221 ALA A O 1
ATOM 1741 N N . SER A 1 222 ? -34.533 -18.720 10.429 1.00 37.44 222 SER A N 1
ATOM 1742 C CA . SER A 1 222 ? -35.630 -19.278 11.237 1.00 37.44 222 SER A CA 1
ATOM 1743 C C . SER A 1 222 ? -36.955 -19.228 10.466 1.00 37.44 222 SER A C 1
ATOM 1745 O O . SER A 1 222 ? -37.902 -18.549 10.857 1.00 37.44 222 SER A O 1
ATOM 1747 N N . SER A 1 223 ? -37.012 -19.891 9.318 1.00 40.44 223 SER A N 1
ATOM 1748 C CA . SER A 1 223 ? -38.257 -20.263 8.637 1.00 40.44 223 SER A CA 1
ATOM 1749 C C . SER A 1 223 ? -37.928 -21.428 7.713 1.00 40.44 223 SER A C 1
ATOM 1751 O O . SER A 1 223 ? -37.545 -21.205 6.570 1.00 40.44 223 SER A O 1
ATOM 1753 N N . ASP A 1 224 ? -37.878 -22.622 8.306 1.00 35.88 224 ASP A N 1
ATOM 1754 C CA . ASP A 1 224 ? -38.397 -23.903 7.789 1.00 35.88 224 ASP A CA 1
ATOM 1755 C C . ASP A 1 224 ? -37.907 -25.067 8.666 1.00 35.88 224 ASP A C 1
ATOM 1757 O O . ASP A 1 224 ? -36.684 -25.156 8.933 1.00 35.88 224 ASP A O 1
#

Radius of gyration: 23.23 Å; Cα contacts (8 Å, |Δi|>4): 290; chains: 1; bounding box: 74×43×65 Å

Nearest PDB structures (foldseek):
  4guh-assembly1_A  TM=5.588E-01  e=3.873E+00  Salmonella enterica subsp. enterica serovar Typhimurium str. LT2
  7u5s-assembly1_A  TM=5.060E-01  e=3.873E+00  Candida albicans
  7u5u-assembly1_A  TM=5.072E-01  e=5.006E+00  Candida albicans
  4gug-assembly1_B  TM=4.226E-01  e=8.362E+00  Salmonella enterica subsp. enterica serovar Typhimurium str. LT2

Secondary structure (DSSP, 8-state):
-HHHHHHHGGGTTSPP-PPPPHHHHHHHHTTS-GGGHHHHHHHHHHHHHHT--TT-TT--------HHHHHHHHHHHHHHHHHTT-TTEEEEES--EE-SPP-TTPPPPEE--SEEEEETTEEEEEEEE--S--SSSS--HHHHHHHHHHHHHHT-SEEEEEEEESS-EEEEEE-TTSS-EEEEEEEE-SS-HHHHHHHHHHHHHHHSSPPPPGGGSSSSSS--

pLDDT: mean 82.65, std 15.8, range [35.88, 97.69]

Sequence (224 aa):
RAALRQALEPFTAVSLVPLPPADRLAALSAGSPPEYQPLLDLCRLLLDGLGLDGTSPRSQPAFLVDLERVFERYVTTGVTQAFATSDLVEVEVQPTYVVNQPAGKQPNIHLRPDVLVRHRGRPQVVVDAKWKKPPGSPLVTADLYQILAYCTTLQVRRAVLVYPGRRDRVWKYRLARAPIEVQLRRLRVHGPAEACRESLQRLGKALRRPAVDPRRGTEEASSD

Foldseek 3Di:
DVVVVVVCVVVPVPDDDPDDQLVVLVVVCPPPDPVCVVVSVVVSQQRVQQVCPVPDPDRPRDGDDPVFVVQLVLLLVLQCVLCVVPPQKDKDAQDWDFQDDDDPPDDTDIQTFRIFMDGNNQTEETEHEGEDDPPPDLDDPVVVVNQVVVCVRSVYQEYEYEYEDQDWDWDWDQDPPDSHIYIRIHAHPDDDPVNNSVSSNVVNVVSPDGDDGPVVPPPPPPDD